Protein AF-0000000077569602 (afdb_homodimer)

InterPro domains:
  IPR000182 GNAT domain [PF13302] (7-143)
  IPR000182 GNAT domain [PS51186] (7-168)
  IPR016181 Acyl-CoA N-acyltransferase [SSF55729] (6-167)

Structure (mmCIF, N/CA/C/O backbone):
data_AF-0000000077569602-model_v1
#
loop_
_entity.id
_entity.type
_entity.pdbx_description
1 polymer 'N-acetyltransferase domain-containing protein'
#
loop_
_atom_site.group_PDB
_atom_site.id
_atom_site.type_symbol
_atom_site.label_atom_id
_atom_site.label_alt_id
_atom_site.label_comp_id
_atom_site.label_asym_id
_atom_site.label_entity_id
_atom_site.label_seq_id
_atom_site.pdbx_PDB_ins_code
_atom_site.Cartn_x
_atom_site.Cartn_y
_atom_site.Cartn_z
_atom_site.occupancy
_atom_site.B_iso_or_equiv
_atom_site.auth_seq_id
_atom_site.auth_comp_id
_atom_site.auth_asym_id
_atom_site.auth_atom_id
_atom_site.pdbx_PDB_model_num
ATOM 1 N N . MET A 1 1 ? -3.381 20.719 31.062 1 34.19 1 MET A N 1
ATOM 2 C CA . MET A 1 1 ? -2.861 20.953 29.719 1 34.19 1 MET A CA 1
ATOM 3 C C . MET A 1 1 ? -3.773 21.906 28.953 1 34.19 1 MET A C 1
ATOM 5 O O . MET A 1 1 ? -4.996 21.75 28.984 1 34.19 1 MET A O 1
ATOM 9 N N . ALA A 1 2 ? -3.41 23.062 28.766 1 42.94 2 ALA A N 1
ATOM 10 C CA . ALA A 1 2 ? -4.32 24.078 28.234 1 42.94 2 ALA A CA 1
ATOM 11 C C . ALA A 1 2 ? -5.133 23.547 27.062 1 42.94 2 ALA A C 1
ATOM 13 O O . ALA A 1 2 ? -4.641 22.719 26.281 1 42.94 2 ALA A O 1
ATOM 14 N N . ALA A 1 3 ? -6.387 23.438 27.094 1 45.72 3 ALA A N 1
ATOM 15 C CA . ALA A 1 3 ? -7.371 22.906 26.156 1 45.72 3 ALA A CA 1
ATOM 16 C C . ALA A 1 3 ? -7.078 23.375 24.734 1 45.72 3 ALA A C 1
ATOM 18 O O . ALA A 1 3 ? -6.848 24.562 24.5 1 45.72 3 ALA A O 1
ATOM 19 N N . VAL A 1 4 ? -6.191 22.672 23.906 1 52.69 4 VAL A N 1
ATOM 20 C CA . VAL A 1 4 ? -6.004 23.141 22.531 1 52.69 4 VAL A CA 1
ATOM 21 C C . VAL A 1 4 ? -7.301 23.75 22.016 1 52.69 4 VAL A C 1
ATOM 23 O O . VAL A 1 4 ? -8.391 23.297 22.359 1 52.69 4 VAL A O 1
ATOM 26 N N . GLU A 1 5 ? -7.207 25.109 21.766 1 63 5 GLU A N 1
ATOM 27 C CA . GLU A 1 5 ? -8.242 25.766 20.953 1 63 5 GLU A CA 1
ATOM 28 C C . GLU A 1 5 ? -8.852 24.781 19.953 1 63 5 GLU A C 1
ATOM 30 O O . GLU A 1 5 ? -8.227 23.781 19.594 1 63 5 GLU A O 1
ATOM 35 N N . GLU A 1 6 ? -10.109 24.875 19.625 1 88.38 6 GLU A N 1
ATOM 36 C CA . GLU A 1 6 ? -10.906 24.062 18.703 1 88.38 6 GLU A CA 1
ATOM 37 C C . GLU A 1 6 ? -10.203 23.891 17.359 1 88.38 6 GLU A C 1
ATOM 39 O O . GLU A 1 6 ? -9.805 24.875 16.75 1 88.38 6 GLU A O 1
ATOM 44 N N . VAL A 1 7 ? -9.648 22.797 17.078 1 95.88 7 VAL A N 1
ATOM 45 C CA . VAL A 1 7 ? -9.07 22.438 15.781 1 95.88 7 VAL A CA 1
ATOM 46 C C . VAL A 1 7 ? -10.172 21.953 14.844 1 95.88 7 VAL A C 1
ATOM 48 O O . VAL A 1 7 ? -10.953 21.062 15.203 1 95.88 7 VAL A O 1
ATOM 51 N N . ILE A 1 8 ? -10.312 22.578 13.68 1 97.31 8 ILE A N 1
ATOM 52 C CA . ILE A 1 8 ? -11.289 22.109 12.695 1 97.31 8 ILE A CA 1
ATOM 53 C C . ILE A 1 8 ? -10.586 21.859 11.359 1 97.31 8 ILE A C 1
ATOM 55 O O . ILE A 1 8 ? -9.445 22.281 11.164 1 97.31 8 ILE A O 1
ATOM 59 N N . LEU A 1 9 ? -11.258 21.156 10.523 1 98.31 9 LEU A N 1
ATOM 60 C CA . LEU A 1 9 ? -10.789 20.922 9.164 1 98.31 9 LEU A CA 1
ATOM 61 C C . LEU A 1 9 ? -11.703 21.578 8.141 1 98.31 9 LEU A C 1
ATOM 63 O O . LEU A 1 9 ? -12.93 21.562 8.289 1 98.31 9 LEU A O 1
ATOM 67 N N . ARG A 1 10 ? -11.133 22.109 7.141 1 98.06 10 ARG A N 1
ATOM 68 C CA . ARG A 1 10 ? -11.898 22.625 6.016 1 98.06 10 ARG A CA 1
ATOM 69 C C . ARG A 1 10 ? -11.086 22.562 4.727 1 98.06 10 ARG A C 1
ATOM 71 O O . ARG A 1 10 ? -9.883 22.312 4.758 1 98.06 10 ARG A O 1
ATOM 78 N N . ARG A 1 11 ? -11.773 22.891 3.621 1 97.88 11 ARG A N 1
ATOM 79 C CA . ARG A 1 11 ? -11.07 23.016 2.346 1 97.88 11 ARG A CA 1
ATOM 80 C C . ARG A 1 11 ? -10.172 24.234 2.322 1 97.88 11 ARG A C 1
ATOM 82 O O . ARG A 1 11 ? -10.422 25.219 3.033 1 97.88 11 ARG A O 1
ATOM 89 N N . PHE A 1 12 ? -9.133 24.172 1.492 1 98.62 12 PHE A N 1
ATOM 90 C CA . PHE A 1 12 ? -8.266 25.328 1.277 1 98.62 12 PHE A CA 1
ATOM 91 C C . PHE A 1 12 ? -8.898 26.312 0.305 1 98.62 12 PHE A C 1
ATOM 93 O O . PHE A 1 12 ? -9.703 25.922 -0.542 1 98.62 12 PHE A O 1
ATOM 100 N N . GLU A 1 13 ? -8.586 27.5 0.469 1 97.81 13 GLU A N 1
ATOM 101 C CA . GLU A 1 13 ? -8.781 28.562 -0.517 1 97.81 13 GLU A CA 1
ATOM 102 C C . GLU A 1 13 ? -7.453 29.172 -0.94 1 97.81 13 GLU A C 1
ATOM 104 O O . GLU A 1 13 ? -6.453 29.062 -0.223 1 97.81 13 GLU A O 1
ATOM 109 N N . LEU A 1 14 ? -7.516 29.75 -2.117 1 97.81 14 LEU A N 1
ATOM 110 C CA . LEU A 1 14 ? -6.27 30.328 -2.607 1 97.81 14 LEU A CA 1
ATOM 111 C C . LEU A 1 14 ? -5.746 31.391 -1.647 1 97.81 14 LEU A C 1
ATOM 113 O O . LEU A 1 14 ? -4.531 31.547 -1.5 1 97.81 14 LEU A O 1
ATOM 117 N N . SER A 1 15 ? -6.621 32.031 -0.933 1 97.88 15 SER A N 1
ATOM 118 C CA . SER A 1 15 ? -6.242 33.062 0.021 1 97.88 15 SER A CA 1
ATOM 119 C C . SER A 1 15 ? -5.457 32.5 1.191 1 97.88 15 SER A C 1
ATOM 121 O O . SER A 1 15 ? -4.855 33.219 1.973 1 97.88 15 SER A O 1
ATOM 123 N N . ASP A 1 16 ? -5.363 31.188 1.339 1 98.5 16 ASP A N 1
ATOM 124 C CA . ASP A 1 16 ? -4.617 30.516 2.404 1 98.5 16 ASP A CA 1
ATOM 125 C C . ASP A 1 16 ? -3.141 30.391 2.045 1 98.5 16 ASP A C 1
ATOM 127 O O . ASP A 1 16 ? -2.344 29.891 2.842 1 98.5 16 ASP A O 1
ATOM 131 N N . LEU A 1 17 ? -2.748 30.844 0.881 1 98.56 17 LEU A N 1
ATOM 132 C CA . LEU A 1 17 ? -1.423 30.594 0.326 1 98.56 17 LEU A CA 1
ATOM 133 C C . LEU A 1 17 ? -0.333 31.062 1.286 1 98.56 17 LEU A C 1
ATOM 135 O O . LEU A 1 17 ? 0.657 30.359 1.497 1 98.56 17 LEU A O 1
ATOM 139 N N . GLU A 1 18 ? -0.51 32.156 1.855 1 98.12 18 GLU A N 1
ATOM 140 C CA . GLU A 1 18 ? 0.525 32.719 2.734 1 98.12 18 GLU A CA 1
ATOM 141 C C . GLU A 1 18 ? 0.709 31.828 3.971 1 98.12 18 GLU A C 1
ATOM 143 O O . GL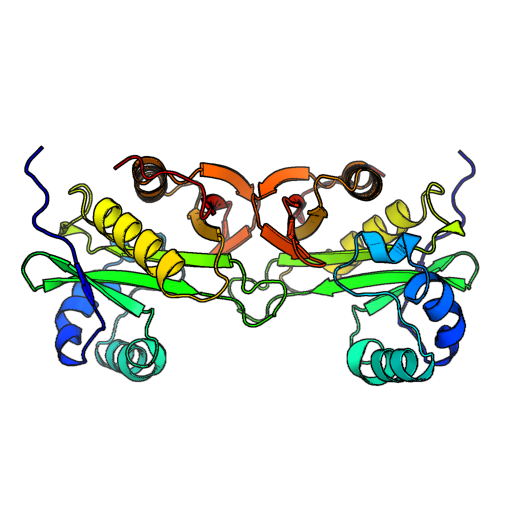U A 1 18 ? 1.823 31.703 4.48 1 98.12 18 GLU A O 1
ATOM 148 N N . TYR A 1 19 ? -0.375 31.344 4.516 1 98.25 19 TYR A N 1
ATOM 149 C CA . TYR A 1 19 ? -0.278 30.438 5.656 1 98.25 19 TYR A CA 1
ATOM 150 C C . TYR A 1 19 ? 0.336 29.109 5.246 1 98.25 19 TYR A C 1
ATOM 152 O O . TYR A 1 19 ? 1.168 28.562 5.969 1 98.25 19 TYR A O 1
ATOM 160 N N . TYR A 1 20 ? -0.065 28.594 4.027 1 98.69 20 TYR A N 1
ATOM 161 C CA . TYR A 1 20 ? 0.501 27.359 3.502 1 98.69 20 TYR A CA 1
ATOM 162 C C . TYR A 1 20 ? 2.018 27.453 3.393 1 98.69 20 TYR A C 1
ATOM 164 O O . TYR A 1 20 ? 2.732 26.516 3.725 1 98.69 20 TYR A O 1
ATOM 172 N N . TRP A 1 21 ? 2.461 28.594 3.043 1 98.56 21 TRP A N 1
ATOM 173 C CA . TRP A 1 21 ? 3.883 28.844 2.828 1 98.56 21 TRP A CA 1
ATOM 174 C C . TRP A 1 21 ? 4.676 28.594 4.105 1 98.56 21 TRP A C 1
ATOM 176 O O . TRP A 1 21 ? 5.809 28.109 4.055 1 98.56 21 TRP A O 1
ATOM 186 N N . ILE A 1 22 ? 4.086 28.891 5.227 1 98.31 22 ILE A N 1
ATOM 187 C CA . ILE A 1 22 ? 4.777 28.875 6.512 1 98.31 22 ILE A CA 1
ATOM 188 C C . ILE A 1 22 ? 5.375 27.484 6.758 1 98.31 22 ILE A C 1
ATOM 190 O O . ILE A 1 22 ? 6.555 27.359 7.082 1 98.31 22 ILE A O 1
ATOM 194 N N . TRP A 1 23 ? 4.656 26.438 6.578 1 98.19 23 TRP A N 1
ATOM 195 C CA . TRP A 1 23 ? 5.207 25.109 6.828 1 98.19 23 TRP A CA 1
ATOM 196 C C . TRP A 1 23 ? 5.762 24.5 5.543 1 98.19 23 TRP A C 1
ATOM 198 O O . TRP A 1 23 ? 6.688 23.688 5.582 1 98.19 23 TRP A O 1
ATOM 208 N N . ALA A 1 24 ? 5.266 24.875 4.355 1 98.5 24 ALA A N 1
ATOM 209 C CA . ALA A 1 24 ? 5.691 24.281 3.086 1 98.5 24 ALA A CA 1
ATOM 210 C C . ALA A 1 24 ? 7.133 24.672 2.766 1 98.5 24 ALA A C 1
ATOM 212 O O . ALA A 1 24 ? 7.832 23.938 2.057 1 98.5 24 ALA A O 1
ATOM 213 N N . SER A 1 25 ? 7.566 25.797 3.305 1 98.44 25 SER A N 1
ATOM 214 C CA . SER A 1 25 ? 8.914 26.281 3.016 1 98.44 25 SER A CA 1
ATOM 215 C C . SER A 1 25 ? 9.859 26 4.176 1 98.44 25 SER A C 1
ATOM 217 O O . SER A 1 25 ? 11.047 26.328 4.109 1 98.44 25 SER A O 1
ATOM 219 N N . ASP A 1 26 ? 9.391 25.5 5.27 1 98.5 26 ASP A N 1
ATOM 220 C CA . ASP A 1 26 ? 10.172 25.266 6.477 1 98.5 26 ASP A CA 1
ATOM 221 C C . ASP A 1 26 ? 10.867 23.906 6.426 1 98.5 26 ASP A C 1
ATOM 223 O O . ASP A 1 26 ? 10.219 22.859 6.52 1 98.5 26 ASP A O 1
ATOM 227 N N . THR A 1 27 ? 12.172 23.859 6.398 1 97.94 27 THR A N 1
ATOM 228 C CA . THR A 1 27 ? 12.953 22.625 6.234 1 97.94 27 THR A CA 1
ATOM 229 C C . THR A 1 27 ? 12.812 21.734 7.461 1 97.94 27 THR A C 1
ATOM 231 O O . THR A 1 27 ? 13.008 20.516 7.371 1 97.94 27 THR A O 1
ATOM 234 N N . ARG A 1 28 ? 12.547 22.281 8.586 1 97.25 28 ARG A N 1
ATOM 235 C CA . ARG A 1 28 ? 12.297 21.453 9.758 1 97.25 28 ARG A CA 1
ATOM 236 C C . ARG A 1 28 ? 11.062 20.578 9.555 1 97.25 28 ARG A C 1
ATOM 238 O O . ARG A 1 28 ? 11.07 19.391 9.875 1 97.25 28 ARG A O 1
ATOM 245 N N . VAL A 1 29 ? 10.008 21.203 8.992 1 97.88 29 VAL A N 1
ATOM 246 C CA . VAL A 1 29 ? 8.742 20.516 8.773 1 97.88 29 VAL A CA 1
ATOM 247 C C . VAL A 1 29 ? 8.891 19.5 7.652 1 97.88 29 VAL A C 1
ATOM 249 O O . VAL A 1 29 ? 8.453 18.344 7.789 1 97.88 29 VAL A O 1
ATOM 252 N N . THR A 1 30 ? 9.586 19.859 6.586 1 97.25 30 THR A N 1
ATOM 253 C CA . THR A 1 30 ? 9.625 19.016 5.391 1 97.25 30 THR A CA 1
ATOM 254 C C . THR A 1 30 ? 10.625 17.875 5.57 1 97.25 30 THR A C 1
ATOM 256 O O . THR A 1 30 ? 10.648 16.938 4.77 1 97.25 30 THR A O 1
ATOM 259 N N . ALA A 1 31 ? 11.422 17.859 6.625 1 94.88 31 ALA A N 1
ATOM 260 C CA . ALA A 1 31 ? 12.477 16.891 6.848 1 94.88 31 ALA A CA 1
ATOM 261 C C . ALA A 1 31 ? 11.922 15.461 6.805 1 94.88 31 ALA A C 1
ATOM 263 O O . ALA A 1 31 ? 12.586 14.547 6.312 1 94.88 31 ALA A O 1
ATOM 264 N N . THR A 1 32 ? 10.711 15.258 7.246 1 91.44 32 THR A N 1
ATOM 265 C CA . THR A 1 32 ? 10.133 13.922 7.297 1 91.44 32 THR A CA 1
ATOM 266 C C . THR A 1 32 ? 9.055 13.758 6.234 1 91.44 32 THR A C 1
ATOM 268 O O . THR A 1 32 ? 8.352 12.742 6.207 1 91.44 32 THR A O 1
ATOM 271 N N . CYS A 1 33 ? 8.859 14.766 5.457 1 95 33 CYS A N 1
ATOM 272 C CA . CYS A 1 33 ? 7.875 14.695 4.387 1 95 33 CYS A CA 1
ATOM 273 C C . CYS A 1 33 ? 8.484 14.086 3.127 1 95 33 CYS A C 1
ATOM 275 O O . CYS A 1 33 ? 9.703 13.977 3.01 1 95 33 CYS A O 1
ATOM 277 N N . SER A 1 34 ? 7.641 13.688 2.205 1 92.62 34 SER A N 1
ATOM 278 C CA . SER A 1 34 ? 8.094 13.102 0.949 1 92.62 34 SER A CA 1
ATOM 279 C C . SER A 1 34 ? 8.438 14.172 -0.073 1 92.62 34 SER A C 1
ATOM 281 O O . SER A 1 34 ? 8.914 13.867 -1.17 1 92.62 34 SER A O 1
ATOM 283 N N . TRP A 1 35 ? 8.188 15.422 0.245 1 94.44 35 TRP A N 1
ATOM 284 C CA . TRP A 1 35 ? 8.453 16.547 -0.639 1 94.44 35 TRP A CA 1
ATOM 285 C C . TRP A 1 35 ? 9.508 17.469 -0.041 1 94.44 35 TRP A C 1
ATOM 287 O O . TRP A 1 35 ? 9.75 17.453 1.168 1 94.44 35 TRP A O 1
ATOM 297 N N . GLU A 1 36 ? 10.102 18.25 -0.871 1 96.12 36 GLU A N 1
ATOM 298 C CA . GLU A 1 36 ? 11.102 19.203 -0.434 1 96.12 36 GLU A CA 1
ATOM 299 C C . GLU A 1 36 ? 10.469 20.562 -0.123 1 96.12 36 GLU A C 1
ATOM 301 O O . GLU A 1 36 ? 9.383 20.875 -0.612 1 96.12 36 GLU A O 1
ATOM 306 N N . ALA A 1 37 ? 11.227 21.266 0.667 1 98.31 37 ALA A N 1
ATOM 307 C CA . ALA A 1 37 ? 10.766 22.609 0.984 1 98.31 37 ALA A CA 1
ATOM 308 C C . ALA A 1 37 ? 10.641 23.469 -0.278 1 98.31 37 ALA A C 1
ATOM 310 O O . ALA A 1 37 ? 11.523 23.438 -1.138 1 98.31 37 ALA A O 1
ATOM 311 N N . TYR A 1 38 ? 9.562 24.125 -0.341 1 98.25 38 TYR A N 1
ATOM 312 C CA . TYR A 1 38 ? 9.367 25.031 -1.469 1 98.25 38 TYR A CA 1
ATOM 313 C C . TYR A 1 38 ? 10.281 26.25 -1.355 1 98.25 38 TYR A C 1
ATOM 315 O O . TYR A 1 38 ? 10.523 26.75 -0.256 1 98.25 38 TYR A O 1
ATOM 323 N N . THR A 1 39 ? 10.719 26.75 -2.512 1 98.06 39 THR A N 1
ATOM 324 C CA . THR A 1 39 ? 11.578 27.922 -2.527 1 98.06 39 THR A CA 1
ATOM 325 C C . THR A 1 39 ? 10.945 29.047 -3.346 1 98.06 39 THR A C 1
ATOM 327 O O . THR A 1 39 ? 11.523 30.125 -3.48 1 98.06 39 THR A O 1
ATOM 330 N N . SER A 1 40 ? 9.773 28.781 -3.883 1 98.25 40 SER A N 1
ATOM 331 C CA . SER A 1 40 ? 9.062 29.75 -4.711 1 98.25 40 SER A CA 1
ATOM 332 C C . SER A 1 40 ? 7.57 29.75 -4.395 1 98.25 40 SER A C 1
ATOM 334 O O . SER A 1 40 ? 6.898 28.734 -4.512 1 98.25 40 SER A O 1
ATOM 336 N N . MET A 1 41 ? 7.102 30.938 -4.125 1 97.5 41 MET A N 1
ATOM 337 C CA . MET A 1 41 ? 5.676 31.094 -3.852 1 97.5 41 MET A CA 1
ATOM 338 C C . MET A 1 41 ? 4.844 30.781 -5.094 1 97.5 41 MET A C 1
ATOM 340 O O . MET A 1 41 ? 3.746 30.234 -4.988 1 97.5 41 MET A O 1
ATOM 344 N N . ASP A 1 42 ? 5.422 31.078 -6.199 1 98.19 42 ASP A N 1
ATOM 345 C CA . ASP A 1 42 ? 4.742 30.812 -7.457 1 98.19 42 ASP A CA 1
ATOM 346 C C . ASP A 1 42 ? 4.555 29.312 -7.664 1 98.19 42 ASP A C 1
ATOM 348 O O . ASP A 1 42 ? 3.498 28.859 -8.117 1 98.19 42 ASP A O 1
ATOM 352 N N . GLU A 1 43 ? 5.586 28.594 -7.34 1 98.19 43 GLU A N 1
ATOM 353 C CA . GLU A 1 43 ? 5.5 27.141 -7.449 1 98.19 43 GLU A CA 1
ATOM 354 C C . GLU A 1 43 ? 4.465 26.578 -6.48 1 98.19 43 GLU A C 1
ATOM 356 O O . GLU A 1 43 ? 3.699 25.688 -6.84 1 98.19 43 GLU A O 1
ATOM 361 N N . LEU A 1 44 ? 4.457 27.125 -5.332 1 98.5 44 LEU A N 1
ATOM 362 C CA . LEU A 1 44 ? 3.488 26.672 -4.344 1 98.5 44 LEU A CA 1
ATOM 363 C C . LEU A 1 44 ? 2.066 27.016 -4.777 1 98.5 44 LEU A C 1
ATOM 365 O O . LEU A 1 44 ? 1.153 26.203 -4.605 1 98.5 44 LEU A O 1
ATOM 369 N N . GLN A 1 45 ? 1.913 28.188 -5.32 1 98.62 45 GLN A N 1
ATOM 370 C CA . GLN A 1 45 ? 0.591 28.578 -5.801 1 98.62 45 GLN A CA 1
ATOM 371 C C . GLN A 1 45 ? 0.096 27.625 -6.883 1 98.62 45 GLN A C 1
ATOM 373 O O . GLN A 1 45 ? -1.07 27.219 -6.879 1 98.62 45 GLN A O 1
ATOM 378 N N . ARG A 1 46 ? 0.932 27.297 -7.785 1 98.56 46 ARG A N 1
ATOM 379 C CA . ARG A 1 46 ? 0.571 26.359 -8.836 1 98.56 46 ARG A CA 1
ATOM 380 C C . ARG A 1 46 ? 0.177 25 -8.25 1 98.56 46 ARG A C 1
ATOM 382 O O . ARG A 1 46 ? -0.826 24.406 -8.656 1 98.56 46 ARG A O 1
ATOM 389 N N . PHE A 1 47 ? 0.964 24.594 -7.352 1 98.31 47 PHE A N 1
ATOM 390 C CA . PHE A 1 47 ? 0.665 23.328 -6.672 1 98.31 47 PHE A CA 1
ATOM 391 C C . PHE A 1 47 ? -0.714 23.375 -6.027 1 98.31 47 PHE A C 1
ATOM 393 O O . PHE A 1 47 ? -1.513 22.453 -6.184 1 98.31 47 PHE A O 1
ATOM 400 N N . MET A 1 48 ? -1.009 24.422 -5.293 1 98.56 48 MET A N 1
ATOM 401 C CA . MET A 1 48 ? -2.297 24.562 -4.621 1 98.56 48 MET A CA 1
ATOM 402 C C . MET A 1 48 ? -3.441 24.547 -5.629 1 98.56 48 MET A C 1
ATOM 404 O O . MET A 1 48 ? -4.426 23.828 -5.438 1 98.56 48 MET A O 1
ATOM 408 N N . GLU A 1 49 ? -3.26 25.266 -6.703 1 98.5 49 GLU A N 1
ATOM 409 C CA . GLU A 1 49 ? -4.312 25.391 -7.707 1 98.5 49 GLU A CA 1
ATOM 410 C C . GLU A 1 49 ? -4.551 24.062 -8.422 1 98.5 49 GLU A C 1
ATOM 412 O O . GLU A 1 49 ? -5.695 23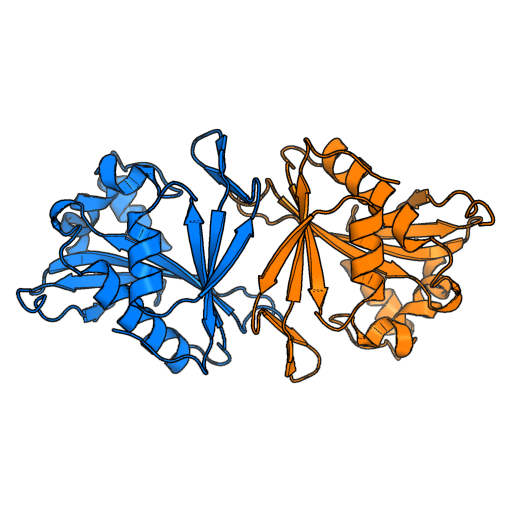.719 -8.727 1 98.5 49 GLU A O 1
ATOM 417 N N . GLU A 1 50 ? -3.531 23.359 -8.641 1 98.31 50 GLU A N 1
ATOM 418 C CA . GLU A 1 50 ? -3.625 22.172 -9.477 1 98.31 50 GLU A CA 1
ATOM 419 C C . GLU A 1 50 ? -3.895 20.922 -8.641 1 98.31 50 GLU A C 1
ATOM 421 O O . GLU A 1 50 ? -4.547 19.984 -9.109 1 98.31 50 GLU A O 1
ATOM 426 N N . MET A 1 51 ? -3.389 20.938 -7.406 1 97.75 51 MET A N 1
ATOM 427 C CA . MET A 1 51 ? -3.416 19.688 -6.652 1 97.75 51 MET A CA 1
ATOM 428 C C . MET A 1 51 ? -4.23 19.844 -5.375 1 97.75 51 MET A C 1
ATOM 430 O O . MET A 1 51 ? -4.977 18.938 -4.996 1 97.75 51 MET A O 1
ATOM 434 N N . VAL A 1 52 ? -4.16 20.906 -4.742 1 98.56 52 VAL A N 1
ATOM 435 C CA . VAL A 1 52 ? -4.746 21.078 -3.42 1 98.56 52 VAL A CA 1
ATOM 436 C C . VAL A 1 52 ? -6.227 21.438 -3.553 1 98.56 52 VAL A C 1
ATOM 438 O O . VAL A 1 52 ? -7.094 20.719 -3.055 1 98.56 52 VAL A O 1
ATOM 441 N N . LEU A 1 53 ? -6.539 22.453 -4.27 1 98.44 53 LEU A N 1
ATOM 442 C CA . LEU A 1 53 ? -7.883 23 -4.324 1 98.44 53 LEU A CA 1
ATOM 443 C C . LEU A 1 53 ? -8.859 22.016 -4.953 1 98.44 53 LEU A C 1
ATOM 445 O O . LEU A 1 53 ? -10 21.891 -4.508 1 98.44 53 LEU A O 1
ATOM 449 N N . PRO A 1 54 ? -8.469 21.234 -5.953 1 97.94 54 PRO A N 1
ATOM 450 C CA . PRO A 1 54 ? -9.422 20.297 -6.555 1 97.94 54 PRO A CA 1
ATOM 451 C C . PRO A 1 54 ? -9.648 19.062 -5.703 1 97.94 54 PRO A C 1
ATOM 453 O O . PRO A 1 54 ? -10.57 18.281 -5.961 1 97.94 54 PRO A O 1
ATOM 456 N N . ASN A 1 55 ? -8.867 18.812 -4.738 1 97.19 55 ASN A N 1
ATOM 457 C CA . ASN A 1 55 ? -8.914 17.594 -3.93 1 97.19 55 ASN A CA 1
ATOM 458 C C . ASN A 1 55 ? -9.656 17.828 -2.617 1 97.19 55 ASN A C 1
ATOM 460 O O . ASN A 1 55 ? -9.141 18.5 -1.716 1 97.19 55 ASN A O 1
ATOM 464 N N . PRO A 1 56 ? -10.773 17.25 -2.465 1 95.81 56 PRO A N 1
ATOM 465 C CA . PRO A 1 56 ? -11.586 17.516 -1.28 1 95.81 56 PRO A CA 1
ATOM 466 C C . PRO A 1 56 ? -10.953 17 0.007 1 95.81 56 PRO A C 1
ATOM 468 O O . PRO A 1 56 ? -11.352 17.406 1.104 1 95.81 56 PRO A O 1
ATOM 471 N N . TRP A 1 57 ? -9.977 16.125 -0.124 1 97.25 57 TRP A N 1
ATOM 472 C CA . TRP A 1 57 ? -9.367 15.57 1.079 1 97.25 57 TRP A CA 1
ATOM 473 C C . TRP A 1 57 ? -7.988 16.172 1.316 1 97.25 57 TRP A C 1
ATOM 475 O O . TRP A 1 57 ? -7.219 15.68 2.139 1 97.25 57 TRP A O 1
ATOM 485 N N . PHE A 1 58 ? -7.691 17.125 0.549 1 98.38 58 PHE A N 1
ATOM 486 C CA . PHE A 1 58 ? -6.609 18.031 0.937 1 98.38 58 PHE A CA 1
ATOM 487 C C . PHE A 1 58 ? -7.141 19.172 1.79 1 98.38 58 PHE A C 1
ATOM 489 O O . PHE A 1 58 ? -7.496 20.234 1.266 1 98.38 58 PHE A O 1
ATOM 496 N N . ARG A 1 59 ? -7.098 19 3.092 1 98.75 59 ARG A N 1
ATOM 497 C CA . ARG A 1 59 ? -7.836 19.906 3.971 1 98.75 59 ARG A CA 1
ATOM 498 C C . ARG A 1 59 ? -6.887 20.672 4.887 1 98.75 59 ARG A C 1
ATOM 500 O O . ARG A 1 59 ? -5.883 20.125 5.348 1 98.75 59 ARG A O 1
ATOM 507 N N . ALA A 1 60 ? -7.266 21.828 5.215 1 98.81 60 ALA A N 1
ATOM 508 C CA . ALA A 1 60 ? -6.52 22.688 6.137 1 98.81 60 ALA A CA 1
ATOM 509 C C . ALA A 1 60 ? -6.84 22.344 7.59 1 98.81 60 ALA A C 1
ATOM 511 O O . ALA A 1 60 ? -8 22.109 7.938 1 98.81 60 ALA A O 1
ATOM 512 N N . ILE A 1 61 ? -5.812 22.219 8.336 1 98.75 61 ILE A N 1
ATOM 513 C CA . ILE A 1 61 ? -5.941 22.234 9.789 1 98.75 61 ILE A CA 1
ATOM 514 C C . ILE A 1 61 ? -6.008 23.672 10.281 1 98.75 61 ILE A C 1
ATOM 516 O O . ILE A 1 61 ? -5.062 24.453 10.102 1 98.75 61 ILE A O 1
ATOM 520 N N . VAL A 1 62 ? -7.141 23.984 10.977 1 98.31 62 VAL A N 1
ATOM 521 C CA . VAL A 1 62 ? -7.359 25.391 11.328 1 98.31 62 VAL A CA 1
ATOM 522 C C . VAL A 1 62 ? -7.441 25.531 12.844 1 98.31 62 VAL A C 1
ATOM 524 O O . VAL A 1 62 ? -8.172 24.797 13.508 1 98.31 62 VAL A O 1
ATOM 527 N N . VAL A 1 63 ? -6.648 26.422 13.344 1 97.19 63 VAL A N 1
ATOM 528 C CA . VAL A 1 63 ? -6.684 26.828 14.742 1 97.19 63 VAL A CA 1
ATOM 529 C C . VAL A 1 63 ? -6.949 28.328 14.828 1 97.19 63 VAL A C 1
ATOM 531 O O . VAL A 1 63 ? -6.199 29.141 14.273 1 97.19 63 VAL A O 1
ATOM 534 N N . GLY A 1 64 ? -7.957 28.75 15.516 1 93 64 GLY A N 1
ATOM 535 C CA . GLY A 1 64 ? -8.273 30.156 15.641 1 93 64 GLY A CA 1
ATOM 536 C C . GLY A 1 64 ? -8.461 30.859 14.305 1 93 64 GLY A C 1
ATOM 537 O O . GLY A 1 64 ? -7.953 31.953 14.102 1 93 64 GLY A O 1
ATOM 538 N N . GLY A 1 65 ? -8.969 30.141 13.328 1 93 65 GLY A N 1
ATOM 539 C CA . GLY A 1 65 ? -9.266 30.703 12.016 1 93 65 GLY A CA 1
ATOM 540 C C . GLY A 1 65 ? -8.086 30.672 11.07 1 93 65 GLY A C 1
ATOM 541 O O . GLY A 1 65 ? -8.211 31.016 9.898 1 93 65 GLY A O 1
ATOM 542 N N . ARG A 1 66 ? -6.98 30.219 11.547 1 95.62 66 ARG A N 1
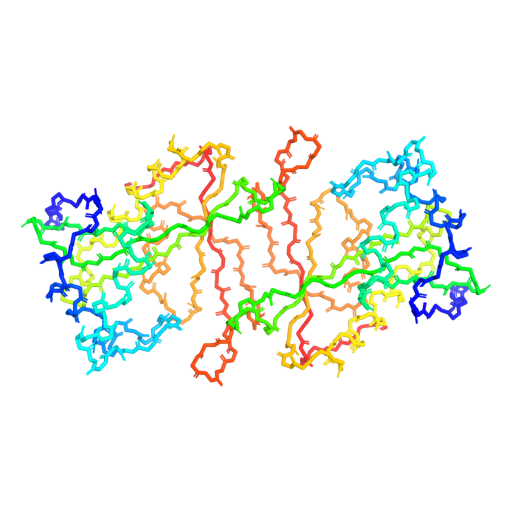ATOM 543 C CA . ARG A 1 66 ? -5.758 30.219 10.758 1 95.62 66 ARG A CA 1
ATOM 544 C C . ARG A 1 66 ? -5.367 28.797 10.344 1 95.62 66 ARG A C 1
ATOM 546 O O . ARG A 1 66 ? -5.301 27.906 11.188 1 95.62 66 ARG A O 1
ATOM 553 N N . PRO A 1 67 ? -5.133 28.656 9.023 1 98.56 67 PRO A N 1
ATOM 554 C CA . PRO A 1 67 ? -4.527 27.391 8.641 1 98.56 67 PRO A CA 1
ATOM 555 C C . PRO A 1 67 ? -3.127 27.203 9.219 1 98.56 67 PRO A C 1
ATOM 557 O O . PRO A 1 67 ? -2.281 28.094 9.102 1 98.56 67 PRO A O 1
ATOM 560 N N . VAL A 1 68 ? -2.906 26.094 9.867 1 98.44 68 VAL A N 1
ATOM 561 C CA . VAL A 1 68 ? -1.611 25.859 10.5 1 98.44 68 VAL A CA 1
ATOM 562 C C . VAL A 1 68 ? -1.045 24.516 10.039 1 98.44 68 VAL A C 1
ATOM 564 O O . VAL A 1 68 ? -0.047 24.047 10.586 1 98.44 68 VAL A O 1
ATOM 567 N N . GLY A 1 69 ? -1.687 23.828 9.094 1 98.69 69 GLY A N 1
ATOM 568 C CA . GLY A 1 69 ? -1.273 22.547 8.562 1 98.69 69 GLY A CA 1
ATOM 569 C C . GLY A 1 69 ? -2.248 21.984 7.543 1 98.69 69 GLY A C 1
ATOM 570 O O . GLY A 1 69 ? -3.135 22.688 7.066 1 98.69 69 GLY A O 1
ATOM 571 N N . ALA A 1 70 ? -2.045 20.734 7.195 1 98.88 70 ALA A N 1
ATOM 572 C CA . ALA A 1 70 ? -2.9 20.078 6.211 1 98.88 70 ALA A CA 1
ATOM 573 C C . ALA A 1 70 ? -3.043 18.594 6.516 1 98.88 70 ALA A C 1
ATOM 575 O O . ALA A 1 70 ? -2.158 17.984 7.125 1 98.88 70 ALA A O 1
ATOM 576 N N . VAL A 1 71 ? -4.137 18.047 6.164 1 98.69 71 VAL A N 1
ATOM 577 C CA . VAL A 1 71 ? -4.367 16.609 6.152 1 98.69 71 VAL A CA 1
ATOM 578 C C . VAL A 1 71 ? -4.738 16.156 4.742 1 98.69 71 VAL A C 1
ATOM 580 O O . VAL A 1 71 ? -5.391 16.891 4 1 98.69 71 VAL A O 1
ATOM 583 N N . THR A 1 72 ? -4.266 15.039 4.383 1 98.56 72 THR A N 1
ATOM 584 C CA . THR A 1 72 ? -4.625 14.43 3.109 1 98.56 72 THR A CA 1
ATOM 585 C C . THR A 1 72 ? -5.102 12.992 3.314 1 98.56 72 THR A C 1
ATOM 587 O O . THR A 1 72 ? -4.816 12.383 4.344 1 98.56 72 THR A O 1
ATOM 590 N N . LEU A 1 73 ? -5.914 12.492 2.443 1 98.44 73 LEU A N 1
ATOM 591 C CA . LEU A 1 73 ? -6.359 11.102 2.381 1 98.44 73 LEU A CA 1
ATOM 592 C C . LEU A 1 73 ? -6.254 10.562 0.958 1 98.44 73 LEU A C 1
ATOM 594 O O . LEU A 1 73 ? -6.844 11.133 0.032 1 98.44 73 LEU A O 1
ATOM 598 N N . LYS A 1 74 ? -5.484 9.586 0.809 1 96.44 74 LYS A N 1
ATOM 599 C CA . LYS A 1 74 ? -5.363 8.906 -0.48 1 96.44 74 LYS A CA 1
ATOM 600 C C . LYS A 1 74 ? -6.109 7.574 -0.473 1 96.44 74 LYS A C 1
ATOM 602 O O . LYS A 1 74 ? -5.781 6.684 0.312 1 96.44 74 LYS A O 1
ATOM 607 N N . VAL A 1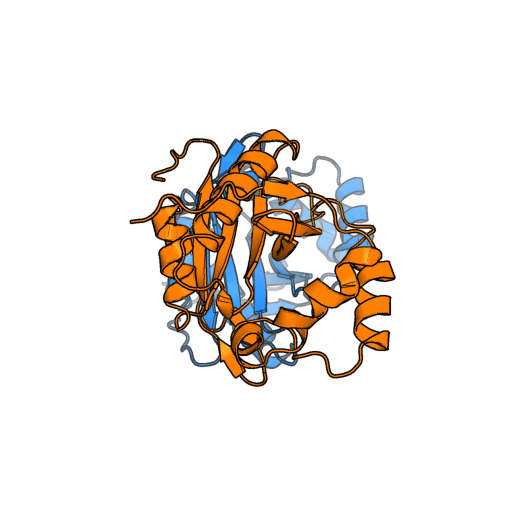 75 ? -7.062 7.465 -1.331 1 95.81 75 VAL A N 1
ATOM 608 C CA . VAL A 1 75 ? -7.816 6.23 -1.496 1 95.81 75 VAL A CA 1
ATOM 609 C C . VAL A 1 75 ? -7.527 5.625 -2.867 1 95.81 75 VAL A C 1
ATOM 611 O O . VAL A 1 75 ? -7.703 6.285 -3.895 1 95.81 75 VAL A O 1
ATOM 614 N N . PRO A 1 76 ? -7.023 4.43 -2.816 1 91.56 76 PRO A N 1
ATOM 615 C CA . PRO A 1 76 ? -6.719 3.793 -4.102 1 91.56 76 PRO A CA 1
ATOM 616 C C . PRO A 1 76 ? -7.945 3.688 -5.008 1 91.56 76 PRO A C 1
ATOM 618 O O . PRO A 1 76 ? -9.078 3.621 -4.52 1 91.56 76 PRO A O 1
ATOM 621 N N . GLU A 1 77 ? -7.672 3.627 -6.312 1 85.56 77 GLU A N 1
ATOM 622 C CA . GLU A 1 77 ? -8.75 3.553 -7.293 1 85.56 77 GLU A CA 1
ATOM 623 C C . GLU A 1 77 ? -9.227 2.115 -7.48 1 85.56 77 GLU A C 1
ATOM 625 O O . GLU A 1 77 ? -10.383 1.883 -7.855 1 85.56 77 GLU A O 1
ATOM 630 N N . ASP A 1 78 ? -8.312 1.219 -7.262 1 83 78 ASP A N 1
ATOM 631 C CA . ASP A 1 78 ? -8.672 -0.186 -7.422 1 83 78 ASP A CA 1
ATOM 632 C C . ASP A 1 78 ? -9.797 -0.577 -6.469 1 83 78 ASP A C 1
ATOM 634 O O . ASP A 1 78 ? -9.727 -0.302 -5.27 1 83 78 ASP A O 1
ATOM 638 N N . ALA A 1 79 ? -10.773 -1.27 -6.961 1 79.12 79 ALA A N 1
ATOM 639 C CA . ALA A 1 79 ? -11.969 -1.615 -6.203 1 79.12 79 ALA A CA 1
ATOM 640 C C . ALA A 1 79 ? -11.617 -2.439 -4.965 1 79.12 79 ALA A C 1
ATOM 642 O O . ALA A 1 79 ? -12.219 -2.268 -3.906 1 79.12 79 ALA A O 1
ATOM 643 N N . SER A 1 80 ? -10.688 -3.316 -5.086 1 80.56 80 SER A N 1
ATOM 644 C CA . SER A 1 80 ? -10.336 -4.203 -3.982 1 80.56 80 SER A CA 1
ATOM 645 C C . SER A 1 80 ? -9.555 -3.455 -2.906 1 80.56 80 SER A C 1
ATOM 647 O O . SER A 1 80 ? -9.375 -3.961 -1.797 1 80.56 80 SER A O 1
ATOM 649 N N . GLU A 1 81 ? -9.156 -2.25 -3.191 1 89.31 81 GLU A N 1
ATOM 650 C CA . GLU A 1 81 ? -8.297 -1.518 -2.26 1 89.31 81 GLU A CA 1
ATOM 651 C C . GLU A 1 81 ? -8.977 -0.239 -1.777 1 89.31 81 GLU A C 1
ATOM 653 O O . GLU A 1 81 ? -8.422 0.495 -0.958 1 89.31 81 GLU A O 1
ATOM 658 N N . ARG A 1 82 ? -10.195 -0.01 -2.236 1 94.12 82 ARG A N 1
ATOM 659 C CA . ARG A 1 82 ? -10.891 1.229 -1.913 1 94.12 82 ARG A CA 1
ATOM 660 C C . ARG A 1 82 ? -11.398 1.216 -0.472 1 94.12 82 ARG A C 1
ATOM 662 O O . ARG A 1 82 ? -11.82 2.248 0.053 1 94.12 82 ARG A O 1
ATOM 669 N N . CYS A 1 83 ? -11.359 0.055 0.154 1 96.81 83 CYS A N 1
ATOM 670 C CA . CYS A 1 83 ? -11.812 -0.08 1.535 1 96.81 83 CYS A CA 1
ATOM 671 C C . CYS A 1 83 ? -10.82 0.566 2.496 1 96.81 83 CYS A C 1
ATOM 673 O O . CYS A 1 83 ? -11.062 0.624 3.701 1 96.81 83 CYS A O 1
ATOM 675 N N . ARG A 1 84 ? -9.695 1.022 2.004 1 97.94 84 ARG A N 1
ATOM 676 C CA . ARG A 1 84 ? -8.695 1.629 2.885 1 97.94 84 ARG A CA 1
ATOM 677 C C . ARG A 1 84 ? -8.211 2.961 2.324 1 97.94 84 ARG A C 1
ATOM 679 O O . ARG A 1 84 ? -8.258 3.186 1.113 1 97.94 84 ARG A O 1
ATOM 686 N N . GLY A 1 85 ? -7.777 3.85 3.17 1 98.19 85 GLY A N 1
ATOM 687 C CA . GLY A 1 85 ? -7.199 5.137 2.82 1 98.19 85 GLY A CA 1
ATOM 688 C C . GLY A 1 85 ? -5.961 5.477 3.633 1 98.19 85 GLY A C 1
ATOM 689 O O . GLY A 1 85 ? -5.887 5.16 4.82 1 98.19 85 GLY A O 1
ATOM 690 N N . GLU A 1 86 ? -5.02 6.02 3.008 1 98.44 86 GLU A N 1
ATOM 691 C CA . GLU A 1 86 ? -3.803 6.457 3.682 1 98.44 86 GLU A CA 1
ATOM 692 C C . GLU A 1 86 ? -3.896 7.922 4.098 1 98.44 86 GLU A C 1
ATOM 694 O O . GLU A 1 86 ? -4.062 8.805 3.248 1 98.44 86 GLU A O 1
ATOM 699 N N . LEU A 1 87 ? -3.801 8.172 5.359 1 98.81 87 LEU A N 1
ATOM 700 C CA . LEU A 1 87 ? -3.883 9.516 5.922 1 98.81 87 LEU A CA 1
ATOM 701 C C . LEU A 1 87 ? -2.494 10.133 6.062 1 98.81 87 LEU A C 1
ATOM 703 O O . LEU A 1 87 ? -1.562 9.477 6.531 1 98.81 87 LEU A O 1
ATOM 707 N N . GLY A 1 88 ? -2.316 11.297 5.617 1 98.5 88 GLY A N 1
ATOM 708 C CA . GLY A 1 88 ? -1.146 12.125 5.844 1 98.5 88 GLY A CA 1
ATOM 709 C C . GLY A 1 88 ? -1.47 13.438 6.539 1 98.5 88 GLY A C 1
ATOM 710 O O . GLY A 1 88 ? -2.598 13.93 6.457 1 98.5 88 GLY A O 1
ATOM 711 N N . TYR A 1 89 ? -0.486 13.977 7.16 1 98.69 89 TYR A N 1
ATOM 712 C CA . TYR A 1 89 ? -0.693 15.25 7.84 1 98.69 89 TYR A CA 1
ATOM 713 C C . TYR A 1 89 ? 0.629 15.977 8.055 1 98.69 89 TYR A C 1
ATOM 715 O O . TYR A 1 89 ? 1.682 15.344 8.164 1 98.69 89 TYR A O 1
ATOM 723 N N . VAL A 1 90 ? 0.528 17.25 8.094 1 98.62 90 VAL A N 1
ATOM 724 C CA . VAL A 1 90 ? 1.659 18.141 8.344 1 98.62 90 VAL A CA 1
ATOM 725 C C . VAL A 1 90 ? 1.191 19.359 9.125 1 98.62 90 VAL A C 1
ATOM 727 O O . VAL A 1 90 ? 0.092 19.875 8.898 1 98.62 90 VAL A O 1
ATOM 730 N N . VAL A 1 91 ? 1.938 19.75 10.086 1 98.44 91 VAL A N 1
ATOM 731 C CA . VAL A 1 91 ? 1.631 20.906 10.93 1 98.44 91 VAL A CA 1
ATOM 732 C C . VAL A 1 91 ? 2.834 21.844 10.977 1 98.44 91 VAL A C 1
ATOM 734 O O . VAL A 1 91 ? 3.979 21.391 11.062 1 98.44 91 VAL A O 1
ATOM 737 N N . ALA A 1 92 ? 2.555 23.125 10.977 1 98.5 92 ALA A N 1
ATOM 738 C CA . ALA A 1 92 ? 3.609 24.125 11.102 1 98.5 92 ALA A CA 1
ATOM 739 C C . ALA A 1 92 ? 4.387 23.953 12.406 1 98.5 92 ALA A C 1
ATOM 741 O O . ALA A 1 92 ? 3.801 23.641 13.445 1 98.5 92 ALA A O 1
ATOM 742 N N . TYR A 1 93 ? 5.637 24.219 12.328 1 98.12 93 TYR A N 1
ATOM 743 C CA . TYR A 1 93 ? 6.566 23.969 13.414 1 98.12 93 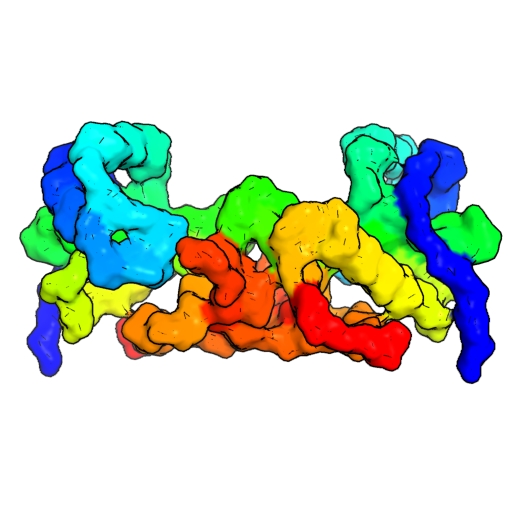TYR A CA 1
ATOM 744 C C . TYR A 1 93 ? 6.109 24.641 14.695 1 98.12 93 TYR A C 1
ATOM 746 O O . TYR A 1 93 ? 6.184 24.062 15.781 1 98.12 93 TYR A O 1
ATOM 754 N N . GLU A 1 94 ? 5.602 25.812 14.633 1 96.5 94 GLU A N 1
ATOM 755 C CA . GLU A 1 94 ? 5.234 26.609 15.797 1 96.5 94 GLU A CA 1
ATOM 756 C C . GLU A 1 94 ? 4.098 25.938 16.578 1 96.5 94 GLU A C 1
ATOM 758 O O . GLU A 1 94 ? 3.846 26.297 17.734 1 96.5 94 GLU A O 1
ATOM 763 N N . TRP A 1 95 ? 3.471 25 15.977 1 96.38 95 TRP A N 1
ATOM 764 C CA . TRP A 1 95 ? 2.312 24.375 16.609 1 96.38 95 TRP A CA 1
ATOM 765 C C . TRP A 1 95 ? 2.643 22.969 17.078 1 96.38 95 TRP A C 1
ATOM 767 O O . TRP A 1 95 ? 1.782 22.266 17.609 1 96.38 95 TRP A O 1
ATOM 777 N N . TRP A 1 96 ? 3.873 22.5 16.891 1 96.5 96 TRP A N 1
ATOM 778 C CA . TRP A 1 96 ? 4.285 21.188 17.344 1 96.5 96 TRP A CA 1
ATOM 779 C C . TRP A 1 96 ? 4.203 21.094 18.875 1 96.5 96 TRP A C 1
ATOM 781 O O . TRP A 1 96 ? 4.523 22.047 19.578 1 96.5 96 TRP A O 1
ATOM 791 N N . GLY A 1 97 ? 3.77 19.922 19.297 1 94.69 97 GLY A N 1
ATOM 792 C CA . GLY A 1 97 ? 3.76 19.672 20.719 1 94.69 97 GLY A CA 1
ATOM 793 C C . GLY A 1 97 ? 2.578 20.297 21.438 1 94.69 97 GLY A C 1
ATOM 794 O O . GLY A 1 97 ? 2.541 20.344 22.672 1 94.69 97 GLY A O 1
ATOM 795 N N . LYS A 1 98 ? 1.623 20.797 20.688 1 94.81 98 LYS A N 1
ATOM 796 C CA . LYS A 1 98 ? 0.501 21.5 21.297 1 94.81 98 LYS A CA 1
ATOM 797 C C . LYS A 1 98 ? -0.798 20.719 21.141 1 94.81 98 LYS A C 1
ATOM 799 O O . LYS A 1 98 ? -1.883 21.25 21.391 1 94.81 98 LYS A O 1
ATOM 804 N N . GLY A 1 99 ? -0.699 19.547 20.609 1 96 99 GLY A N 1
ATOM 805 C CA . GLY A 1 99 ? -1.874 18.703 20.469 1 96 99 GLY A CA 1
ATOM 806 C C . GLY A 1 99 ? -2.658 18.953 19.203 1 96 99 GLY A C 1
ATOM 807 O O . GLY A 1 99 ? -3.705 18.344 18.969 1 96 99 GLY A O 1
ATOM 808 N N . VAL A 1 100 ? -2.158 19.797 18.344 1 97.44 100 VAL A N 1
ATOM 809 C CA . VAL A 1 100 ? -2.869 20.219 17.141 1 97.44 100 VAL A CA 1
ATOM 810 C C . VAL A 1 100 ? -2.957 19.047 16.156 1 97.44 100 VAL A C 1
ATOM 812 O O . VAL A 1 100 ? -4.035 18.75 15.641 1 97.44 100 VAL A O 1
ATOM 815 N N . ALA A 1 101 ? -1.892 18.375 15.953 1 97.88 101 ALA A N 1
ATOM 816 C CA . ALA A 1 101 ? -1.885 17.234 15.039 1 97.88 101 ALA A CA 1
ATOM 817 C C . ALA A 1 101 ? -2.809 16.125 15.539 1 97.88 101 ALA A C 1
ATOM 819 O O . ALA A 1 101 ? -3.557 15.531 14.758 1 97.88 101 ALA A O 1
ATOM 820 N N . THR A 1 102 ? -2.738 15.852 16.828 1 98.06 102 THR A N 1
ATOM 821 C CA . THR A 1 102 ? -3.58 14.812 17.406 1 98.06 102 THR A CA 1
ATOM 822 C C . THR A 1 102 ? -5.055 15.109 17.172 1 98.06 102 THR A C 1
ATOM 824 O O . THR A 1 102 ? -5.805 14.25 16.703 1 98.06 102 THR A O 1
ATOM 827 N N . ALA A 1 103 ? -5.426 16.328 17.438 1 97.81 103 ALA A N 1
ATOM 828 C CA . ALA A 1 103 ? -6.812 16.75 17.219 1 97.81 103 ALA A CA 1
ATOM 829 C C . ALA A 1 103 ? -7.195 16.641 15.75 1 97.81 103 ALA A C 1
ATOM 831 O O . ALA A 1 103 ? -8.281 16.172 15.414 1 97.81 103 ALA A O 1
ATOM 832 N N . ALA A 1 104 ? -6.344 17.062 14.883 1 98.31 104 ALA A N 1
ATOM 833 C CA . ALA A 1 104 ? -6.602 17.062 13.445 1 98.31 104 ALA A CA 1
ATOM 834 C C . ALA A 1 104 ? -6.742 15.633 12.914 1 98.31 104 ALA A C 1
ATOM 836 O O . ALA A 1 104 ? -7.664 15.336 12.148 1 98.31 104 ALA A O 1
ATOM 837 N N . VAL A 1 105 ? -5.844 14.758 13.336 1 98.5 105 VAL A N 1
ATOM 838 C CA . VAL A 1 105 ? -5.852 13.375 12.875 1 98.5 105 VAL A CA 1
ATOM 839 C C . VAL A 1 105 ? -7.121 12.672 13.359 1 98.5 105 VAL A C 1
ATOM 841 O O . VAL A 1 105 ? -7.75 11.93 12.609 1 98.5 105 VAL A O 1
ATOM 844 N N . ARG A 1 106 ? -7.473 12.914 14.57 1 98.38 106 ARG A N 1
ATOM 845 C CA . ARG A 1 106 ? -8.719 12.352 15.07 1 98.38 106 ARG A CA 1
ATOM 846 C C . ARG A 1 106 ? -9.906 12.789 14.219 1 98.38 106 ARG A C 1
ATOM 848 O O . ARG A 1 106 ? -10.695 11.961 13.766 1 98.38 106 ARG A O 1
ATOM 855 N N . THR A 1 107 ? -10 14.07 14.031 1 97.88 107 THR A N 1
ATOM 856 C CA . THR A 1 107 ? -11.102 14.641 13.258 1 97.88 107 THR A CA 1
ATOM 857 C C . THR A 1 107 ? -11.094 14.102 11.828 1 97.88 107 THR A C 1
ATOM 859 O O . THR A 1 107 ? -12.141 13.742 11.289 1 97.88 107 THR A O 1
ATOM 862 N N . ALA A 1 108 ? -9.945 14.055 11.227 1 98.62 108 ALA A N 1
ATOM 863 C CA . ALA A 1 108 ? -9.805 13.562 9.859 1 98.62 108 ALA A CA 1
ATOM 864 C C . ALA A 1 108 ? -10.211 12.094 9.766 1 98.62 108 ALA A C 1
ATOM 866 O O . ALA A 1 108 ? -10.891 11.695 8.812 1 98.62 108 ALA A O 1
ATOM 867 N N . THR A 1 109 ? -9.773 11.32 10.719 1 98.69 109 THR A N 1
ATOM 868 C CA . THR A 1 109 ? -10.102 9.906 10.734 1 98.69 109 THR A CA 1
ATOM 869 C C . THR A 1 109 ? -11.609 9.695 10.852 1 98.69 109 THR A C 1
ATOM 871 O O . THR A 1 109 ? -12.195 8.93 10.086 1 98.69 109 THR A O 1
ATOM 874 N N . GLU A 1 110 ? -12.172 10.383 11.781 1 98.19 110 GLU A N 1
ATOM 875 C CA . GLU A 1 110 ? -13.625 10.312 11.961 1 98.19 110 GLU A CA 1
ATOM 876 C C . GLU A 1 110 ? -14.359 10.719 10.68 1 98.19 110 GLU A C 1
ATOM 878 O O . GLU A 1 110 ? -15.266 10.016 10.234 1 98.19 110 GLU A O 1
ATOM 883 N N . ALA A 1 111 ? -13.992 11.82 10.102 1 98.25 111 ALA A N 1
ATOM 884 C CA . ALA A 1 111 ? -14.617 12.32 8.875 1 98.25 111 ALA A CA 1
ATOM 885 C C . ALA A 1 111 ? -14.445 11.328 7.73 1 98.25 111 ALA A C 1
ATOM 887 O O . ALA A 1 111 ? -15.383 11.078 6.969 1 98.25 111 ALA A O 1
ATOM 888 N N . ALA A 1 112 ? -13.188 10.789 7.566 1 98.5 112 ALA A N 1
ATOM 889 C CA . ALA A 1 112 ? -12.906 9.859 6.48 1 98.5 112 ALA A CA 1
ATOM 890 C C . ALA A 1 112 ? -13.812 8.633 6.559 1 98.5 112 ALA A C 1
ATOM 892 O O . ALA A 1 112 ? -14.422 8.242 5.559 1 98.5 112 ALA A O 1
ATOM 893 N N . LEU A 1 113 ? -13.914 8.031 7.723 1 98.31 113 LEU A N 1
ATOM 894 C CA . LEU A 1 113 ? -14.711 6.828 7.91 1 98.31 113 LEU A CA 1
ATOM 895 C C . LEU A 1 113 ? -16.203 7.121 7.711 1 98.31 113 LEU A C 1
ATOM 897 O O . LEU A 1 113 ? -16.953 6.254 7.27 1 98.31 113 LEU A O 1
ATOM 901 N N . ALA A 1 114 ? -16.609 8.328 7.953 1 97.69 114 ALA A N 1
ATOM 902 C CA . ALA A 1 114 ? -18.016 8.711 7.824 1 97.69 114 ALA A CA 1
ATOM 903 C C . ALA A 1 114 ? -18.344 9.102 6.387 1 97.69 114 ALA A C 1
ATOM 905 O O . ALA A 1 114 ? -19.438 8.789 5.891 1 97.69 114 ALA A O 1
ATOM 906 N N . GLU A 1 115 ? -17.422 9.734 5.695 1 97.31 115 GLU A N 1
ATOM 907 C CA . GLU A 1 115 ? -17.75 10.406 4.438 1 97.31 115 GLU A CA 1
ATOM 908 C C . GLU A 1 115 ? -17.391 9.531 3.242 1 97.31 115 GLU A C 1
ATOM 910 O O . GLU A 1 115 ? -17.984 9.648 2.174 1 97.31 115 GLU A O 1
ATOM 915 N N . VAL A 1 116 ? -16.344 8.742 3.377 1 96.75 116 VAL A N 1
ATOM 916 C CA . VAL A 1 116 ? -15.883 7.949 2.242 1 96.75 116 VAL A CA 1
ATOM 917 C C . VAL A 1 116 ? -16.609 6.609 2.219 1 96.75 116 VAL A C 1
ATOM 919 O O . VAL A 1 116 ? -16.406 5.766 3.096 1 96.75 116 VAL A O 1
ATOM 922 N N . GLU A 1 117 ? -17.375 6.453 1.175 1 94.81 117 GLU A N 1
ATOM 923 C CA . GLU A 1 117 ? -18.188 5.242 1.058 1 94.81 117 GLU A CA 1
ATOM 924 C C . GLU A 1 117 ? -17.297 4 0.945 1 94.81 117 GLU A C 1
ATOM 926 O O . GLU A 1 117 ? -16.375 3.957 0.129 1 94.81 117 GLU A O 1
ATOM 931 N N . GLY A 1 118 ? -17.562 3.064 1.803 1 94.94 118 GLY A N 1
ATOM 932 C CA . GLY A 1 118 ? -16.875 1.782 1.728 1 94.94 118 GLY A CA 1
ATOM 933 C C . GLY A 1 118 ? -15.562 1.764 2.479 1 94.94 118 GLY A C 1
ATOM 934 O O . GLY A 1 118 ? -14.922 0.719 2.588 1 94.94 118 GLY A O 1
ATOM 935 N N . LEU A 1 119 ? -15.188 2.9 3.004 1 97.62 119 LEU A N 1
ATOM 936 C CA . LEU A 1 119 ? -13.938 2.963 3.742 1 97.62 119 LEU A CA 1
ATOM 937 C C . LEU A 1 119 ? -14.062 2.264 5.09 1 97.62 119 LEU A C 1
ATOM 939 O O . LEU A 1 119 ? -14.953 2.586 5.883 1 97.62 119 LEU A O 1
ATOM 943 N N . GLU A 1 120 ? -13.164 1.304 5.367 1 98.12 120 GLU A N 1
ATOM 944 C CA . GLU A 1 120 ? -13.211 0.52 6.598 1 98.12 120 GLU A CA 1
ATOM 945 C C . GLU A 1 120 ? -11.906 0.636 7.375 1 98.12 120 GLU A C 1
ATOM 947 O O . GLU A 1 120 ? -11.82 0.198 8.523 1 98.12 120 GLU A O 1
ATOM 952 N N . ARG A 1 121 ? -10.945 1.128 6.785 1 98.69 121 ARG A N 1
ATOM 953 C CA . ARG A 1 121 ? -9.594 1.203 7.332 1 98.69 121 ARG A CA 1
ATOM 954 C C . ARG A 1 121 ? -8.914 2.506 6.93 1 98.69 121 ARG A C 1
ATOM 956 O O . ARG A 1 121 ? -8.922 2.877 5.754 1 98.69 121 ARG A O 1
ATOM 963 N N . VAL A 1 122 ? -8.43 3.256 7.875 1 98.88 122 VAL A N 1
ATOM 964 C CA . VAL A 1 122 ? -7.512 4.367 7.645 1 98.88 122 VAL A CA 1
ATOM 965 C C . VAL A 1 122 ? -6.109 3.986 8.125 1 98.88 122 VAL A C 1
ATOM 967 O O . VAL A 1 122 ? -5.953 3.418 9.203 1 98.88 122 VAL A O 1
ATOM 970 N N . GLU A 1 123 ? -5.148 4.184 7.266 1 98.88 123 GLU A N 1
ATOM 971 C CA . GLU A 1 123 ? -3.777 3.844 7.637 1 98.88 123 GLU A CA 1
ATOM 972 C C . GLU A 1 123 ? -2.852 5.047 7.492 1 98.88 123 GLU A C 1
ATOM 974 O O . GLU A 1 123 ? -3.186 6.016 6.805 1 98.88 123 GLU A O 1
ATOM 979 N N . ALA A 1 124 ? -1.817 4.996 8.18 1 98.81 124 ALA A N 1
ATOM 980 C CA . ALA A 1 124 ? -0.781 6.023 8.148 1 98.81 124 ALA A CA 1
ATOM 981 C C . ALA A 1 124 ? 0.611 5.402 8.203 1 98.81 124 ALA A C 1
ATOM 983 O O . ALA A 1 124 ? 0.846 4.461 8.969 1 98.81 124 ALA A O 1
ATOM 984 N N . LEU A 1 125 ? 1.447 5.887 7.375 1 98.25 125 LEU A N 1
ATOM 985 C CA . LEU A 1 125 ? 2.836 5.445 7.285 1 98.25 125 LEU A CA 1
ATOM 986 C C . LEU A 1 125 ? 3.775 6.48 7.891 1 98.25 125 LEU A C 1
ATOM 988 O O . LEU A 1 125 ? 3.77 7.645 7.48 1 98.25 125 LEU A O 1
ATOM 992 N N . VAL A 1 126 ? 4.551 6.043 8.852 1 98.38 126 VAL A N 1
ATOM 993 C CA . VAL A 1 126 ? 5.449 6.949 9.562 1 98.38 126 VAL A CA 1
ATOM 994 C C . VAL A 1 126 ? 6.871 6.395 9.531 1 98.38 126 VAL A C 1
ATOM 996 O O . VAL A 1 126 ? 7.102 5.242 9.898 1 98.38 126 VAL A O 1
ATOM 999 N N . GLU A 1 127 ? 7.773 7.258 9.109 1 97.19 127 GLU A N 1
ATOM 1000 C CA . GLU A 1 127 ? 9.164 6.82 9.203 1 97.19 127 GLU A CA 1
ATOM 1001 C C . GLU A 1 127 ? 9.523 6.434 10.633 1 97.19 127 GLU A C 1
ATOM 1003 O O . GLU A 1 127 ? 9.133 7.117 11.586 1 97.19 127 GLU A O 1
ATOM 1008 N N . VAL A 1 128 ? 10.328 5.383 10.82 1 97.56 128 VAL A N 1
ATOM 1009 C CA . VAL A 1 128 ? 10.672 4.836 12.133 1 97.56 128 VAL A CA 1
ATOM 1010 C C . VAL A 1 128 ? 11.305 5.922 12.992 1 97.56 128 VAL A C 1
ATOM 1012 O O . VAL A 1 128 ? 11.094 5.957 14.211 1 97.56 128 VAL A O 1
ATOM 1015 N N . GLY A 1 129 ? 11.961 6.875 12.492 1 95.75 129 GLY A N 1
ATOM 1016 C CA . GLY A 1 129 ? 12.641 7.91 13.258 1 95.75 129 GLY A CA 1
ATOM 1017 C C . GLY A 1 129 ? 11.734 9.07 13.633 1 95.75 129 GLY A C 1
ATOM 1018 O O . GLY A 1 129 ? 12.141 9.961 14.383 1 95.75 129 GLY A O 1
ATOM 1019 N N . ASN A 1 130 ? 10.555 9.086 13.164 1 96.62 130 ASN A N 1
ATOM 1020 C CA . ASN A 1 130 ? 9.625 10.188 13.422 1 96.62 130 ASN A CA 1
ATOM 1021 C C . ASN A 1 130 ? 8.742 9.898 14.633 1 96.62 130 ASN A C 1
ATOM 1023 O O . ASN A 1 130 ? 7.539 9.68 14.492 1 96.62 130 ASN A O 1
ATOM 1027 N N . ALA A 1 131 ? 9.297 10.016 15.789 1 97.06 131 ALA A N 1
ATOM 1028 C CA . ALA A 1 131 ? 8.625 9.68 17.047 1 97.06 131 ALA A CA 1
ATOM 1029 C C . ALA A 1 131 ? 7.41 10.57 17.281 1 97.06 131 ALA A C 1
ATOM 1031 O O . ALA A 1 131 ? 6.402 10.125 17.828 1 97.06 131 ALA A O 1
ATOM 1032 N N . ALA A 1 132 ? 7.547 11.828 16.922 1 97.06 132 ALA A N 1
ATOM 1033 C CA . ALA A 1 132 ? 6.453 12.773 17.125 1 97.06 132 ALA A CA 1
ATOM 1034 C C . ALA A 1 132 ? 5.188 12.32 16.406 1 97.06 132 ALA A C 1
ATOM 1036 O O . ALA A 1 132 ? 4.109 12.266 17.016 1 97.06 132 ALA A O 1
ATOM 1037 N N . SER A 1 133 ? 5.285 11.953 15.18 1 98.19 133 SER A N 1
ATOM 1038 C CA . SER A 1 133 ? 4.125 11.484 14.422 1 98.19 133 SER A CA 1
ATOM 1039 C C . SER A 1 133 ? 3.605 10.164 14.969 1 98.19 133 SER A C 1
ATOM 1041 O O . SER A 1 133 ? 2.396 9.922 14.984 1 98.19 133 SER A O 1
ATOM 1043 N N . GLN A 1 134 ? 4.48 9.281 15.383 1 98.56 134 GLN A N 1
ATOM 1044 C CA . GLN A 1 134 ? 4.062 8.023 16 1 98.56 134 GLN A CA 1
ATOM 1045 C C . GLN A 1 134 ? 3.207 8.281 17.234 1 98.56 134 GLN A C 1
ATOM 1047 O O . GLN A 1 134 ? 2.148 7.672 17.406 1 98.56 134 GLN A O 1
ATOM 1052 N N . ARG A 1 135 ? 3.652 9.203 18.047 1 98.25 135 ARG A N 1
ATOM 1053 C CA . ARG A 1 135 ? 2.912 9.539 19.266 1 98.25 135 ARG A CA 1
ATOM 1054 C C . ARG A 1 135 ? 1.527 10.078 18.938 1 98.25 135 ARG A C 1
ATOM 1056 O O . ARG A 1 135 ? 0.551 9.773 19.625 1 98.25 135 ARG A O 1
ATOM 1063 N N . VAL A 1 136 ? 1.438 10.898 17.922 1 98.44 136 VAL A N 1
ATOM 1064 C CA . VAL A 1 136 ? 0.162 11.453 17.469 1 98.44 136 VAL A CA 1
ATOM 1065 C C . VAL A 1 136 ? -0.819 10.32 17.188 1 98.44 136 VAL A C 1
ATOM 1067 O O . VAL A 1 136 ? -1.935 10.305 17.703 1 98.44 136 VAL A O 1
ATOM 1070 N N . LEU A 1 137 ? -0.417 9.367 16.406 1 98.81 137 LEU A N 1
ATOM 1071 C CA . LEU A 1 137 ? -1.292 8.281 15.977 1 98.81 137 LEU A CA 1
ATOM 1072 C C . LEU A 1 137 ? -1.685 7.406 17.156 1 98.81 137 LEU A C 1
ATOM 1074 O O . LEU A 1 137 ? -2.848 7.02 17.297 1 98.81 137 LEU A O 1
ATOM 1078 N N . GLU A 1 138 ? -0.723 7.121 17.938 1 98.69 138 GLU A N 1
ATOM 1079 C CA . GLU A 1 138 ? -1 6.309 19.125 1 98.69 138 GLU A CA 1
ATOM 1080 C C . GLU A 1 138 ? -1.99 7 20.047 1 98.69 138 GLU A C 1
ATOM 1082 O O . GLU A 1 138 ? -2.896 6.359 20.594 1 98.69 138 GLU A O 1
ATOM 1087 N N . LYS A 1 139 ? -1.822 8.289 20.25 1 98.25 139 LYS A N 1
ATOM 1088 C CA . LYS A 1 139 ? -2.729 9.055 21.094 1 98.25 139 LYS A CA 1
ATOM 1089 C C . LYS A 1 139 ? -4.148 9.031 20.547 1 98.25 139 LYS A C 1
ATOM 1091 O O . LYS A 1 139 ? -5.121 9.055 21.312 1 98.25 139 LYS A O 1
ATOM 1096 N N . VAL A 1 140 ? -4.266 9.055 19.266 1 98.38 140 VAL A N 1
ATOM 1097 C CA . VAL A 1 140 ? -5.578 9.062 18.625 1 98.38 140 VAL A CA 1
ATOM 1098 C C . VAL A 1 140 ? -6.234 7.695 18.781 1 98.38 140 VAL A C 1
ATOM 1100 O O . VAL A 1 140 ? -7.461 7.598 18.875 1 98.38 140 VAL A O 1
ATOM 1103 N N . GLY A 1 141 ? -5.461 6.629 18.797 1 98.75 141 GLY A N 1
ATOM 1104 C CA . GLY A 1 141 ? -6 5.285 18.938 1 98.75 141 GLY A CA 1
ATOM 1105 C C . GLY A 1 141 ? -5.59 4.352 17.812 1 98.75 141 GLY A C 1
ATOM 1106 O O . GLY A 1 141 ? -6.078 3.225 17.734 1 98.75 141 GLY A O 1
ATOM 1107 N N . TYR A 1 142 ? -4.73 4.848 16.953 1 98.88 142 TYR A N 1
ATOM 1108 C CA . TYR A 1 142 ? -4.219 3.961 15.914 1 98.88 142 TYR A CA 1
ATOM 1109 C C . TYR A 1 142 ? -3.42 2.812 16.516 1 98.88 142 TYR A C 1
ATOM 1111 O O . TYR A 1 142 ? -2.752 2.988 17.547 1 98.88 142 TYR A O 1
ATOM 1119 N N . LYS A 1 143 ? -3.465 1.684 15.844 1 98.81 143 LYS A N 1
ATOM 1120 C CA . LYS A 1 143 ? -2.676 0.527 16.25 1 98.81 143 LYS A CA 1
ATOM 1121 C C . LYS A 1 143 ? -1.438 0.361 15.383 1 98.81 143 LYS A C 1
ATOM 1123 O O . LYS A 1 143 ? -1.505 0.538 14.164 1 98.81 143 LYS A O 1
ATOM 1128 N N . ARG A 1 144 ? -0.35 0.126 16.031 1 98.81 144 ARG A N 1
ATOM 1129 C CA . ARG A 1 144 ? 0.882 -0.206 15.32 1 98.81 144 ARG A CA 1
ATOM 1130 C C . ARG A 1 144 ? 0.829 -1.625 14.766 1 98.81 144 ARG A C 1
ATOM 1132 O O . ARG A 1 144 ? 0.692 -2.588 15.523 1 98.81 144 ARG A O 1
ATOM 1139 N N . GLU A 1 145 ? 0.985 -1.752 13.508 1 98.88 145 GLU A N 1
ATOM 1140 C CA . GLU A 1 145 ? 0.787 -3.072 12.914 1 98.88 145 GLU A CA 1
ATOM 1141 C C . GLU A 1 145 ? 2.119 -3.729 12.57 1 98.88 145 GLU A C 1
ATOM 1143 O O . GLU A 1 145 ? 2.184 -4.941 12.359 1 98.88 145 GLU A O 1
ATOM 1148 N N . GLY A 1 146 ? 3.174 -2.951 12.5 1 98.56 146 GLY A N 1
ATOM 1149 C CA . GLY A 1 146 ? 4.5 -3.488 12.25 1 98.56 146 GLY A CA 1
ATOM 1150 C C . GLY A 1 146 ? 5.422 -2.5 11.555 1 98.56 146 GLY A C 1
ATOM 1151 O O . GLY A 1 146 ? 5.031 -1.364 11.281 1 98.56 146 GLY A O 1
ATOM 1152 N N . ILE A 1 147 ? 6.633 -2.951 11.391 1 98.75 147 ILE A N 1
ATOM 1153 C CA . ILE A 1 147 ? 7.641 -2.172 10.68 1 98.75 147 ILE A CA 1
ATOM 1154 C C . ILE A 1 147 ? 7.828 -2.73 9.266 1 98.75 147 ILE A C 1
ATOM 1156 O O . ILE A 1 147 ? 8.039 -3.934 9.094 1 98.75 147 ILE A O 1
ATOM 1160 N N . LEU A 1 148 ? 7.664 -1.937 8.312 1 98.75 148 LEU A N 1
ATOM 1161 C CA . LEU A 1 148 ? 7.914 -2.248 6.914 1 98.75 148 LEU A CA 1
ATOM 1162 C C . LEU A 1 148 ? 9.336 -1.864 6.516 1 98.75 148 LEU A C 1
ATOM 1164 O O . LEU A 1 148 ? 9.672 -0.679 6.453 1 98.75 148 LEU A O 1
ATOM 1168 N N . ARG A 1 149 ? 10.156 -2.814 6.23 1 98.62 149 ARG A N 1
ATOM 1169 C CA . ARG A 1 149 ? 11.57 -2.582 5.93 1 98.62 149 ARG A CA 1
ATOM 1170 C C . ARG A 1 149 ? 11.742 -2.016 4.523 1 98.62 149 ARG A C 1
ATOM 1172 O O . ARG A 1 149 ? 11.102 -2.479 3.578 1 98.62 149 ARG A O 1
ATOM 1179 N N . ASN A 1 150 ? 12.602 -0.961 4.418 1 97.62 150 ASN A N 1
ATOM 1180 C CA . ASN A 1 150 ? 12.922 -0.384 3.115 1 97.62 150 ASN A CA 1
ATOM 1181 C C . ASN A 1 150 ? 11.664 -0.067 2.314 1 97.62 150 ASN A C 1
ATOM 1183 O O . ASN A 1 150 ? 11.594 -0.365 1.12 1 97.62 150 ASN A O 1
ATOM 1187 N N . TYR A 1 151 ? 10.742 0.575 2.91 1 97.81 151 TYR A N 1
ATOM 1188 C CA . TYR A 1 151 ? 9.414 0.696 2.33 1 97.81 151 TYR A CA 1
ATOM 1189 C C . TYR A 1 151 ? 9.305 1.951 1.474 1 97.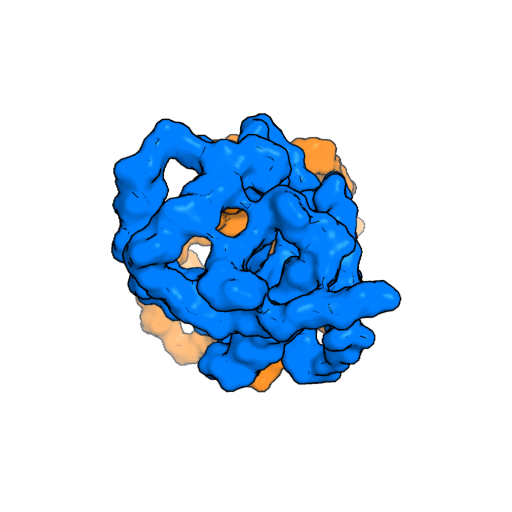81 151 TYR A C 1
ATOM 1191 O O . TYR A 1 151 ? 8.57 1.973 0.484 1 97.81 151 TYR A O 1
ATOM 1199 N N . LEU A 1 152 ? 9.969 2.957 1.794 1 95 152 LEU A N 1
ATOM 1200 C CA . LEU A 1 152 ? 9.93 4.23 1.083 1 95 152 LEU A CA 1
ATOM 1201 C C . LEU A 1 152 ? 11.328 4.68 0.684 1 95 152 LEU A C 1
ATOM 1203 O O . LEU A 1 152 ? 12.297 4.438 1.413 1 95 152 LEU A O 1
ATOM 1207 N N . PHE A 1 153 ? 11.422 5.293 -0.529 1 94.25 153 PHE A N 1
ATOM 1208 C CA . PHE A 1 153 ? 12.609 6.047 -0.91 1 94.25 153 PHE A CA 1
ATOM 1209 C C . PHE A 1 153 ? 12.383 7.543 -0.724 1 94.25 153 PHE A C 1
ATOM 1211 O O . PHE A 1 153 ? 11.562 8.141 -1.415 1 94.25 153 PHE A O 1
ATOM 1218 N N . ASN A 1 154 ? 13.016 8.055 0.219 1 94.25 154 ASN A N 1
ATOM 1219 C CA . ASN A 1 154 ? 12.797 9.445 0.58 1 94.25 154 ASN A CA 1
ATOM 1220 C C . ASN A 1 154 ? 14.117 10.195 0.762 1 94.25 154 ASN A C 1
ATOM 1222 O O . ASN A 1 154 ? 14.977 9.758 1.529 1 94.25 154 ASN A O 1
ATOM 1226 N N . LYS A 1 155 ? 14.219 11.266 -0.085 1 93.19 155 LYS A N 1
ATOM 1227 C CA . LYS A 1 155 ? 15.375 12.156 -0.012 1 93.19 155 LYS A CA 1
ATOM 1228 C C . LYS A 1 155 ? 16.672 11.375 -0.095 1 93.19 155 LYS A C 1
ATOM 1230 O O . LYS A 1 155 ? 17.578 11.562 0.726 1 93.19 155 LYS A O 1
ATOM 1235 N N . GLY A 1 156 ? 16.75 10.445 -0.937 1 92.06 156 GLY A N 1
ATOM 1236 C CA . GLY A 1 156 ? 17.984 9.805 -1.37 1 92.06 156 GLY A CA 1
ATOM 1237 C C . GLY A 1 156 ? 18.281 8.516 -0.622 1 92.06 156 GLY A C 1
ATOM 1238 O O . GLY A 1 156 ? 19.328 7.906 -0.822 1 92.06 156 GLY A O 1
ATOM 1239 N N . ARG A 1 157 ? 17.406 8.109 0.195 1 93.69 157 ARG A N 1
ATOM 1240 C CA . ARG A 1 157 ? 17.703 6.879 0.918 1 93.69 157 ARG A CA 1
ATOM 1241 C C . ARG A 1 157 ? 16.422 6.082 1.186 1 93.69 157 ARG A C 1
ATOM 1243 O O . ARG A 1 157 ? 15.328 6.645 1.214 1 93.69 157 ARG A O 1
ATOM 1250 N N . MET A 1 158 ? 16.641 4.73 1.395 1 95.75 158 MET A N 1
ATOM 1251 C CA . MET A 1 158 ? 15.547 3.857 1.809 1 95.75 158 MET A CA 1
ATOM 1252 C C . MET A 1 158 ? 15.195 4.086 3.275 1 95.75 158 MET A C 1
ATOM 1254 O O . MET A 1 158 ? 16.078 4.281 4.109 1 95.75 158 MET A O 1
ATOM 1258 N N . ARG A 1 159 ? 13.891 4.023 3.537 1 96.12 159 ARG A N 1
ATOM 1259 C CA . ARG A 1 159 ? 13.414 4.25 4.898 1 96.12 159 ARG A CA 1
ATOM 1260 C C . ARG A 1 159 ? 12.523 3.104 5.363 1 96.12 159 ARG A C 1
ATOM 1262 O O . ARG A 1 159 ? 11.656 2.646 4.617 1 96.12 159 ARG A O 1
ATOM 1269 N N . ASP A 1 160 ? 12.852 2.67 6.617 1 98 160 ASP A N 1
ATOM 1270 C CA . ASP A 1 160 ? 11.883 1.831 7.309 1 98 160 ASP A CA 1
ATOM 1271 C C . ASP A 1 160 ? 10.688 2.652 7.781 1 98 160 ASP A C 1
ATOM 1273 O O . ASP A 1 160 ? 10.844 3.789 8.234 1 98 160 ASP A O 1
ATOM 1277 N N . THR A 1 161 ? 9.547 2.012 7.707 1 98.12 161 THR A N 1
ATOM 1278 C CA . THR A 1 161 ? 8.312 2.736 7.988 1 98.12 161 THR A CA 1
ATOM 1279 C C . THR A 1 161 ? 7.422 1.939 8.938 1 98.12 161 THR A C 1
ATOM 1281 O O . THR A 1 161 ? 7.285 0.722 8.797 1 98.12 161 THR A O 1
ATOM 1284 N N . VAL A 1 162 ? 6.859 2.604 9.898 1 98.75 162 VAL A N 1
ATOM 1285 C CA . VAL A 1 162 ? 5.875 1.984 10.781 1 98.75 162 VAL A CA 1
ATOM 1286 C C . VAL A 1 162 ? 4.488 2.088 10.156 1 98.75 162 VAL A C 1
ATOM 1288 O O . VAL A 1 162 ? 4.078 3.16 9.703 1 98.75 162 VAL A O 1
ATOM 1291 N N . MET A 1 163 ? 3.818 0.992 10.125 1 98.88 163 MET A N 1
ATOM 1292 C CA . MET A 1 163 ? 2.432 0.976 9.664 1 98.88 163 MET A CA 1
ATOM 1293 C C . MET A 1 163 ? 1.469 1.1 10.844 1 98.88 163 MET A C 1
ATOM 1295 O O . MET A 1 163 ? 1.513 0.293 11.773 1 98.88 163 MET A O 1
ATOM 1299 N N . TYR A 1 164 ? 0.658 2.146 10.805 1 98.94 164 TYR A N 1
ATOM 1300 C CA . TYR A 1 164 ? -0.446 2.33 11.734 1 98.94 164 TYR A CA 1
ATOM 1301 C C . TYR A 1 164 ? -1.789 2.191 11.031 1 98.94 164 TYR A C 1
ATOM 1303 O O . TYR A 1 164 ? -1.914 2.533 9.852 1 98.94 164 TYR A O 1
ATOM 1311 N N . SER A 1 165 ? -2.736 1.734 11.766 1 98.88 165 SER A N 1
ATOM 1312 C CA . SER A 1 165 ? -4.074 1.706 11.18 1 98.88 165 SER A CA 1
ATOM 1313 C C . SER A 1 165 ? -5.137 2.029 12.219 1 98.88 165 SER A C 1
ATOM 1315 O O . SER A 1 165 ? -4.898 1.897 13.422 1 98.88 165 SER A O 1
ATOM 1317 N N . PHE A 1 166 ? -6.227 2.521 11.828 1 98.88 166 PHE A N 1
ATOM 1318 C CA . PHE A 1 166 ? -7.492 2.719 12.531 1 98.88 166 PHE A CA 1
ATOM 1319 C C . PHE A 1 166 ? -8.648 2.148 11.719 1 98.88 166 PHE A C 1
ATOM 1321 O O . PHE A 1 166 ? -8.938 2.619 10.617 1 98.88 166 PHE A O 1
ATOM 1328 N N . ILE A 1 167 ? -9.289 1.078 12.234 1 98.75 167 ILE A N 1
ATOM 1329 C CA . ILE A 1 167 ? -10.375 0.477 11.469 1 98.75 167 ILE A CA 1
ATOM 1330 C C . ILE A 1 167 ? -11.719 0.936 12.031 1 98.75 167 ILE A C 1
ATOM 1332 O O . ILE A 1 167 ? -11.789 1.457 13.148 1 98.75 167 ILE A O 1
ATOM 1336 N N . SER A 1 168 ? -12.812 0.747 11.336 1 97.12 168 SER A N 1
ATOM 1337 C CA . SER A 1 168 ? -14.133 1.312 11.602 1 97.12 168 SER A CA 1
ATOM 1338 C C . SER A 1 168 ? -14.672 0.844 12.953 1 97.12 168 SER A C 1
ATOM 1340 O O . SER A 1 168 ? -15.539 1.496 13.539 1 97.12 168 SER A O 1
ATOM 1342 N N . THR A 1 169 ? -14.148 -0.194 13.539 1 97.56 169 THR A N 1
ATOM 1343 C CA . THR A 1 169 ? -14.664 -0.732 14.797 1 97.56 169 THR A CA 1
ATOM 1344 C C . THR A 1 169 ? -13.789 -0.308 15.969 1 97.56 169 THR A C 1
ATOM 1346 O O . THR A 1 169 ? -14.055 -0.667 17.109 1 97.56 169 THR A O 1
ATOM 1349 N N . ASP A 1 170 ? -12.766 0.389 15.688 1 98.38 170 ASP A N 1
ATOM 1350 C CA . ASP A 1 170 ? -11.883 0.86 16.75 1 98.38 170 ASP A CA 1
ATOM 1351 C C . ASP A 1 170 ? -12.523 2.012 17.531 1 98.38 170 ASP A C 1
ATOM 1353 O O . ASP A 1 170 ? -13.469 2.643 17.047 1 98.38 170 ASP A O 1
ATOM 1357 N N . ALA A 1 171 ? -11.945 2.279 18.672 1 98 171 ALA A N 1
ATOM 1358 C CA . ALA A 1 171 ? -12.344 3.43 19.484 1 98 171 ALA A CA 1
ATOM 1359 C C . ALA A 1 171 ? -11.234 4.473 19.531 1 98 171 ALA A C 1
ATOM 1361 O O . ALA A 1 171 ? -10.047 4.129 19.609 1 98 171 ALA A O 1
ATOM 1362 N N . PHE A 1 172 ? -11.672 5.719 19.547 1 97.19 172 PHE A N 1
ATOM 1363 C CA . PHE A 1 172 ? -10.711 6.793 19.75 1 97.19 172 PHE A CA 1
ATOM 1364 C C . PHE A 1 172 ? -10.258 6.84 21.203 1 97.19 172 PHE A C 1
ATOM 1366 O O . PHE A 1 172 ? -11.047 6.559 22.125 1 97.19 172 PHE A O 1
ATOM 1373 N N . LEU A 1 173 ? -9.039 7.09 21.516 1 94.12 173 LEU A N 1
ATOM 1374 C CA . LEU A 1 173 ? -8.516 7.203 22.859 1 94.12 173 LEU A CA 1
ATOM 1375 C C . LEU A 1 173 ? -8.508 8.656 23.328 1 94.12 173 LEU A C 1
ATOM 1377 O O . LEU A 1 173 ? -8.484 8.938 24.531 1 94.12 173 LEU A O 1
ATOM 1381 N N . PHE A 1 174 ? -8.383 9.523 22.391 1 85 174 PHE A N 1
ATOM 1382 C CA . PHE A 1 174 ? -8.469 10.953 22.672 1 85 174 PHE A CA 1
ATOM 1383 C C . PHE A 1 174 ? -9.633 11.578 21.922 1 85 174 PHE A C 1
ATOM 1385 O O . PHE A 1 174 ? -10.016 11.109 20.844 1 85 174 PHE A O 1
ATOM 1392 N N . MET B 1 1 ? 12.961 -35.531 0.141 1 34.94 1 MET B N 1
ATOM 1393 C CA . MET B 1 1 ? 11.867 -34.875 -0.572 1 34.94 1 MET B CA 1
ATOM 1394 C C . MET B 1 1 ? 12.164 -34.781 -2.066 1 34.94 1 MET B C 1
ATOM 1396 O O . MET B 1 1 ? 13.289 -34.469 -2.463 1 34.94 1 MET B O 1
ATOM 1400 N N . ALA B 1 2 ? 11.57 -35.562 -2.865 1 42 2 ALA B N 1
ATOM 1401 C CA . ALA B 1 2 ? 11.945 -35.688 -4.27 1 42 2 ALA B CA 1
ATOM 1402 C C . ALA B 1 2 ? 12.227 -34.312 -4.887 1 42 2 ALA B C 1
ATOM 1404 O O . ALA B 1 2 ? 11.609 -33.312 -4.504 1 42 2 ALA B O 1
ATOM 1405 N N . ALA B 1 3 ? 13.375 -34 -5.305 1 46.47 3 ALA B N 1
ATOM 1406 C CA . ALA B 1 3 ? 13.906 -32.75 -5.887 1 46.47 3 ALA B CA 1
ATOM 1407 C C . ALA B 1 3 ? 12.922 -32.156 -6.883 1 46.47 3 ALA B C 1
ATOM 1409 O O . ALA B 1 3 ? 12.422 -32.844 -7.77 1 46.47 3 ALA B O 1
ATOM 1410 N N . VAL B 1 4 ? 11.906 -31.297 -6.488 1 53.25 4 VAL B N 1
ATOM 1411 C CA . VAL B 1 4 ? 11.031 -30.703 -7.5 1 53.25 4 VAL B CA 1
ATOM 1412 C C . VAL B 1 4 ? 11.812 -30.484 -8.797 1 53.25 4 VAL B C 1
ATOM 1414 O O . VAL B 1 4 ? 13.016 -30.188 -8.758 1 53.25 4 VAL B O 1
ATOM 1417 N N . GLU B 1 5 ? 11.32 -31.203 -9.859 1 63.09 5 GLU B N 1
ATOM 1418 C CA . GLU B 1 5 ? 11.727 -30.875 -11.227 1 63.09 5 GLU B CA 1
ATOM 1419 C C . GLU B 1 5 ? 12 -29.375 -11.367 1 63.09 5 GLU B C 1
ATOM 1421 O O . GLU B 1 5 ? 11.5 -28.578 -10.57 1 63.09 5 GLU B O 1
ATOM 1426 N N . GLU B 1 6 ? 12.906 -28.953 -12.188 1 88.38 6 GLU B N 1
ATOM 1427 C CA . GLU B 1 6 ? 13.344 -27.594 -12.484 1 88.38 6 GLU B CA 1
ATOM 1428 C C . GLU B 1 6 ? 12.156 -26.672 -12.766 1 88.38 6 GLU B C 1
ATOM 1430 O O . GLU B 1 6 ? 11.305 -27 -13.602 1 88.38 6 GLU B O 1
ATOM 1435 N N . VAL B 1 7 ? 11.797 -25.844 -11.898 1 95.88 7 VAL B N 1
ATOM 1436 C CA . VAL B 1 7 ? 10.781 -24.812 -12.07 1 95.88 7 VAL B CA 1
ATOM 1437 C C . VAL B 1 7 ? 11.398 -23.578 -12.734 1 95.88 7 VAL B C 1
ATOM 1439 O O . VAL B 1 7 ? 12.422 -23.062 -12.266 1 95.88 7 VAL B O 1
ATOM 1442 N N . ILE B 1 8 ? 10.859 -23.156 -13.859 1 97.38 8 ILE B N 1
ATOM 1443 C CA . ILE B 1 8 ? 11.344 -21.938 -14.508 1 97.38 8 ILE B CA 1
ATOM 1444 C C . ILE B 1 8 ? 10.188 -20.953 -14.711 1 97.38 8 ILE B C 1
ATOM 1446 O O . ILE B 1 8 ? 9.023 -21.344 -14.578 1 97.38 8 ILE B O 1
ATOM 1450 N N . LEU B 1 9 ? 10.523 -19.75 -14.977 1 98.31 9 LEU B N 1
ATOM 1451 C CA . LEU B 1 9 ? 9.539 -18.719 -15.312 1 98.31 9 LEU B CA 1
ATOM 1452 C C . LEU B 1 9 ? 9.727 -18.234 -16.75 1 98.31 9 LEU B C 1
ATOM 1454 O O . LEU B 1 9 ? 10.852 -18.062 -17.203 1 98.31 9 LEU B O 1
ATOM 1458 N N . ARG B 1 10 ? 8.656 -18 -17.391 1 98.06 10 ARG B N 1
ATOM 1459 C CA . ARG B 1 10 ? 8.695 -17.375 -18.719 1 98.06 10 ARG B CA 1
ATOM 1460 C C . ARG B 1 10 ? 7.414 -16.609 -19 1 98.06 10 ARG B C 1
ATOM 1462 O O . ARG B 1 10 ? 6.445 -16.703 -18.234 1 98.06 10 ARG B O 1
ATOM 1469 N N . ARG B 1 11 ? 7.434 -15.891 -20.125 1 98 11 ARG B N 1
ATOM 1470 C CA . ARG B 1 11 ? 6.219 -15.211 -20.562 1 98 11 ARG B CA 1
ATOM 1471 C C . ARG B 1 11 ? 5.168 -16.219 -21.047 1 98 11 ARG B C 1
ATOM 1473 O O . ARG B 1 11 ? 5.508 -17.312 -21.469 1 98 11 ARG B O 1
ATOM 1480 N N . PHE B 1 12 ? 3.9 -15.797 -20.953 1 98.62 12 PHE B N 1
ATOM 1481 C CA . PHE B 1 12 ? 2.809 -16.609 -21.484 1 98.62 12 PHE B CA 1
ATOM 1482 C C . PHE B 1 12 ? 2.703 -16.438 -22.984 1 98.62 12 PHE B C 1
ATOM 1484 O O . PHE B 1 12 ? 3.09 -15.406 -23.531 1 98.62 12 PHE B O 1
ATOM 1491 N N . GLU B 1 13 ? 2.254 -17.422 -23.594 1 97.81 13 GLU B N 1
ATOM 1492 C CA . GLU B 1 13 ? 1.749 -17.391 -24.969 1 97.81 13 GLU B CA 1
ATOM 1493 C C . GLU B 1 13 ? 0.276 -17.781 -25.031 1 97.81 13 GLU B C 1
ATOM 1495 O O . GLU B 1 13 ? -0.233 -18.438 -24.109 1 97.81 13 GLU B O 1
ATOM 1500 N N . LEU B 1 14 ? -0.328 -17.312 -26.094 1 97.81 14 LEU B N 1
ATOM 1501 C CA . LEU B 1 14 ? -1.752 -17.625 -26.188 1 97.81 14 LEU B CA 1
ATOM 1502 C C . LEU B 1 14 ? -1.987 -19.125 -26.203 1 97.81 14 LEU B C 1
ATOM 1504 O O . LEU B 1 14 ? -3.002 -19.609 -25.688 1 97.81 14 LEU B O 1
ATOM 1508 N N . SER B 1 15 ? -1.037 -19.891 -26.688 1 97.88 15 SER B N 1
ATOM 1509 C CA . SER B 1 15 ? -1.147 -21.344 -26.734 1 97.88 15 SER B CA 1
ATOM 1510 C C . SER B 1 15 ? -1.163 -21.953 -25.344 1 97.88 15 SER B C 1
ATOM 1512 O O . SER B 1 15 ? -1.479 -23.141 -25.172 1 97.88 15 SER B O 1
ATOM 1514 N N . ASP B 1 16 ? -0.911 -21.188 -24.281 1 98.5 16 ASP B N 1
ATOM 1515 C CA . ASP B 1 16 ? -0.923 -21.672 -22.906 1 98.5 16 ASP B CA 1
ATOM 1516 C C . ASP B 1 16 ? -2.338 -21.641 -22.328 1 98.5 16 ASP B C 1
ATOM 1518 O O . ASP B 1 16 ? -2.555 -22.031 -21.188 1 98.5 16 ASP B O 1
ATOM 1522 N N . LEU B 1 17 ? -3.311 -21.203 -23.078 1 98.56 17 LEU B N 1
ATOM 1523 C CA . LEU B 1 17 ? -4.656 -20.922 -22.594 1 98.56 17 LEU B CA 1
ATOM 1524 C C . LEU B 1 17 ? -5.254 -22.141 -21.906 1 98.56 17 LEU B C 1
ATOM 1526 O O . LEU B 1 17 ? -5.863 -22.031 -20.844 1 98.56 17 LEU B O 1
ATOM 1530 N N . GLU B 1 18 ? -5.082 -23.266 -22.469 1 98.12 18 GLU B N 1
ATOM 1531 C CA . GLU B 1 18 ? -5.688 -24.469 -21.906 1 98.12 18 GLU B CA 1
ATOM 1532 C C . GLU B 1 18 ? -5.094 -24.797 -20.547 1 98.12 18 GLU B C 1
ATOM 1534 O O . GLU B 1 18 ? -5.793 -25.297 -19.656 1 98.12 18 GLU B O 1
ATOM 1539 N N . TYR B 1 19 ? -3.809 -24.625 -20.391 1 98.25 19 TYR B N 1
ATOM 1540 C CA . TYR B 1 19 ? -3.176 -24.844 -19.094 1 98.25 19 TYR B CA 1
ATOM 1541 C C . TYR B 1 19 ? -3.609 -23.797 -18.094 1 98.25 19 TYR B C 1
ATOM 1543 O O . TYR B 1 19 ? -3.875 -24.109 -16.922 1 98.25 19 TYR B O 1
ATOM 1551 N N . TYR B 1 20 ? -3.711 -22.5 -18.578 1 98.69 20 TYR B N 1
ATOM 1552 C CA . TYR B 1 20 ? -4.18 -21.422 -17.719 1 98.69 20 TYR B CA 1
ATOM 1553 C C . TYR B 1 20 ? -5.559 -21.719 -17.141 1 98.69 20 TYR B C 1
ATOM 1555 O O . TYR B 1 20 ? -5.816 -21.484 -15.969 1 98.69 20 TYR B O 1
ATOM 1563 N N . TRP B 1 21 ? -6.34 -22.328 -17.938 1 98.56 21 TRP B N 1
ATOM 1564 C CA . TRP B 1 21 ? -7.719 -22.641 -17.578 1 98.56 21 TRP B CA 1
ATOM 1565 C C . TRP B 1 21 ? -7.77 -23.562 -16.359 1 98.56 21 TRP B C 1
ATOM 1567 O O . TRP B 1 21 ? -8.664 -23.438 -15.516 1 98.56 21 TRP B O 1
ATOM 1577 N N . ILE B 1 22 ? -6.809 -24.438 -16.25 1 98.31 22 ILE B N 1
ATOM 1578 C CA . ILE B 1 22 ? -6.816 -25.484 -15.234 1 98.31 22 ILE B CA 1
ATOM 1579 C C . ILE B 1 22 ? -6.918 -24.859 -13.844 1 98.31 22 ILE B C 1
ATOM 1581 O O . ILE B 1 22 ? -7.766 -25.25 -13.039 1 98.31 22 ILE B O 1
ATOM 1585 N N . TRP B 1 23 ? -6.152 -23.875 -13.523 1 98.19 23 TRP B N 1
ATOM 1586 C CA . TRP B 1 23 ? -6.227 -23.281 -12.188 1 98.19 23 TRP B CA 1
ATOM 1587 C C . TRP B 1 23 ? -7.164 -22.078 -12.188 1 98.19 23 TRP B C 1
ATOM 1589 O O . TRP B 1 23 ? -7.77 -21.75 -11.164 1 98.19 23 TRP B O 1
ATOM 1599 N N . ALA B 1 24 ? -7.352 -21.359 -13.312 1 98.56 24 ALA B N 1
ATOM 1600 C CA . ALA B 1 24 ? -8.18 -20.156 -13.375 1 98.56 24 ALA B CA 1
ATOM 1601 C C . ALA B 1 24 ? -9.648 -20.484 -13.156 1 98.56 24 ALA B C 1
ATOM 1603 O O . ALA B 1 24 ? -10.422 -19.641 -12.695 1 98.56 24 ALA B O 1
ATOM 1604 N N . SER B 1 25 ? -10.016 -21.719 -13.469 1 98.44 25 SER B N 1
ATOM 1605 C CA . SER B 1 25 ? -11.414 -22.125 -13.344 1 98.44 25 SER B CA 1
ATOM 1606 C C . SER B 1 25 ? -11.641 -22.969 -12.094 1 98.44 25 SER B C 1
ATOM 1608 O O . SER B 1 25 ? -12.766 -23.391 -11.812 1 98.44 25 SER B O 1
ATOM 1610 N N . ASP B 1 26 ? -10.625 -23.312 -11.375 1 98.5 26 ASP B N 1
ATOM 1611 C CA . ASP B 1 26 ? -10.695 -24.172 -10.203 1 98.5 26 ASP B CA 1
ATOM 1612 C C . ASP B 1 26 ? -11.031 -23.375 -8.945 1 98.5 26 ASP B C 1
ATOM 1614 O O . ASP B 1 26 ? -10.203 -22.609 -8.461 1 98.5 26 ASP B O 1
ATOM 1618 N N . THR B 1 27 ? -12.156 -23.594 -8.32 1 97.94 27 THR B N 1
ATOM 1619 C CA . THR B 1 27 ? -12.641 -22.828 -7.184 1 97.94 27 THR B CA 1
ATOM 1620 C C . THR B 1 27 ? -11.766 -23.062 -5.957 1 97.94 27 THR B C 1
ATOM 1622 O O . THR B 1 27 ? -11.719 -22.219 -5.051 1 97.94 27 THR B O 1
ATOM 1625 N N . ARG B 1 28 ? -11.133 -24.172 -5.871 1 97.31 28 ARG B N 1
ATOM 1626 C CA . ARG B 1 28 ? -10.195 -24.391 -4.773 1 97.31 28 ARG B CA 1
ATOM 1627 C C . ARG B 1 28 ? -9.039 -23.391 -4.832 1 97.31 28 ARG B C 1
ATOM 1629 O O . ARG B 1 28 ? -8.648 -22.812 -3.811 1 97.31 28 ARG B O 1
ATOM 1636 N N . VAL B 1 29 ? -8.531 -23.203 -6.062 1 97.94 29 VAL B N 1
ATOM 1637 C CA . VAL B 1 29 ? -7.387 -22.312 -6.277 1 97.94 29 VAL B CA 1
ATOM 1638 C C . VAL B 1 29 ? -7.812 -20.859 -6.078 1 97.94 29 VAL B C 1
ATOM 1640 O O . VAL B 1 29 ? -7.125 -20.094 -5.398 1 97.94 29 VAL B O 1
ATOM 1643 N N . THR B 1 30 ? -8.977 -20.5 -6.582 1 97.31 30 THR B N 1
ATOM 1644 C CA . THR B 1 30 ? -9.383 -19.109 -6.605 1 97.31 30 THR B CA 1
ATOM 1645 C C . THR B 1 30 ? -9.922 -18.672 -5.246 1 97.31 30 THR B C 1
ATOM 1647 O O . THR B 1 30 ? -10.117 -17.484 -4.996 1 97.31 30 THR B O 1
ATOM 1650 N N . ALA B 1 31 ? -10.125 -19.578 -4.309 1 95 31 ALA B N 1
ATOM 1651 C CA . ALA B 1 31 ? -10.727 -19.297 -3.01 1 95 31 ALA B CA 1
ATOM 1652 C C . ALA B 1 31 ? -9.984 -18.188 -2.279 1 95 31 ALA B C 1
ATOM 1654 O O . ALA B 1 31 ? -10.594 -17.359 -1.596 1 95 31 ALA B O 1
ATOM 1655 N N . THR B 1 32 ? -8.688 -18.109 -2.441 1 91.56 32 THR B N 1
ATOM 1656 C CA . THR B 1 32 ? -7.898 -17.109 -1.724 1 91.56 32 THR B CA 1
ATOM 1657 C C . THR B 1 32 ? -7.418 -16.016 -2.672 1 91.56 32 THR B C 1
ATOM 1659 O O . THR B 1 32 ? -6.625 -15.148 -2.281 1 91.56 32 THR B O 1
ATOM 1662 N N . CYS B 1 33 ? -7.805 -16.109 -3.895 1 95.25 33 CYS B N 1
ATOM 1663 C CA . CYS B 1 33 ? -7.43 -15.094 -4.867 1 95.25 33 CYS B CA 1
ATOM 1664 C C . CYS B 1 33 ? -8.398 -13.922 -4.832 1 95.25 33 CYS B C 1
ATOM 1666 O O . CYS B 1 33 ? -9.484 -14.023 -4.258 1 95.25 33 CYS B O 1
ATOM 1668 N N . SER B 1 34 ? -8.008 -12.812 -5.422 1 92.81 34 SER B N 1
ATOM 1669 C CA . SER B 1 34 ? -8.852 -11.625 -5.465 1 92.81 34 SER B CA 1
ATOM 1670 C C . SER B 1 34 ? -9.844 -11.695 -6.617 1 92.81 34 SER B C 1
ATOM 1672 O O . SER B 1 34 ? -10.695 -10.812 -6.766 1 92.81 34 SER B O 1
ATOM 1674 N N . TRP B 1 35 ? -9.742 -12.703 -7.457 1 94.56 35 TRP B N 1
ATOM 1675 C CA . TRP B 1 35 ? -10.625 -12.891 -8.609 1 94.56 35 TRP B CA 1
ATOM 1676 C C . TRP B 1 35 ? -11.453 -14.156 -8.453 1 94.56 35 TRP B C 1
ATOM 1678 O O . TRP B 1 35 ? -11.102 -15.055 -7.68 1 94.56 35 TRP B O 1
ATOM 1688 N N . GLU B 1 36 ? -12.516 -14.211 -9.172 1 96.19 36 GLU B N 1
ATOM 1689 C CA . GLU B 1 36 ? -13.383 -15.383 -9.164 1 96.19 36 GLU B CA 1
ATOM 1690 C C . GLU B 1 36 ? -12.984 -16.375 -10.25 1 96.19 36 GLU B C 1
ATOM 1692 O O . GLU B 1 36 ? -12.336 -16 -11.227 1 96.19 36 GLU B O 1
ATOM 1697 N N . ALA B 1 37 ? -13.43 -17.562 -9.984 1 98.31 37 ALA B N 1
ATOM 1698 C CA . ALA B 1 37 ? -13.164 -18.594 -10.984 1 98.31 37 ALA B CA 1
ATOM 1699 C C . ALA B 1 37 ? -13.82 -18.25 -12.312 1 98.31 37 ALA B C 1
ATOM 1701 O O . ALA B 1 37 ? -14.969 -17.797 -12.352 1 98.31 37 ALA B O 1
ATOM 1702 N N . TYR B 1 38 ? -13.055 -18.422 -13.32 1 98.31 38 TYR B N 1
ATOM 1703 C CA . TYR B 1 38 ? -13.594 -18.188 -14.648 1 98.31 38 TYR B CA 1
ATOM 1704 C C . TYR B 1 38 ? -14.586 -19.281 -15.031 1 98.31 38 TYR B C 1
ATOM 1706 O O . TYR B 1 38 ? -14.391 -20.453 -14.695 1 98.31 38 TYR B O 1
ATOM 1714 N N . THR B 1 39 ? -15.602 -18.891 -15.797 1 98.12 39 THR B N 1
ATOM 1715 C CA . THR B 1 39 ? -16.609 -19.859 -16.25 1 98.12 39 THR B CA 1
ATOM 1716 C C . THR B 1 39 ? -16.672 -19.891 -17.781 1 98.12 39 THR B C 1
ATOM 1718 O O . THR B 1 39 ? -17.453 -20.656 -18.344 1 98.12 39 THR B O 1
ATOM 1721 N N . SER B 1 40 ? -15.852 -19.078 -18.422 1 98.31 40 SER B N 1
ATOM 1722 C CA . SER B 1 40 ? -15.828 -18.984 -19.875 1 98.31 40 SER B CA 1
ATOM 1723 C C . SER B 1 40 ? -14.398 -18.906 -20.391 1 98.31 40 SER B C 1
ATOM 1725 O O . SER B 1 40 ? -13.648 -18 -20.031 1 98.31 40 SER B O 1
ATOM 1727 N N . MET B 1 41 ? -14.117 -19.797 -21.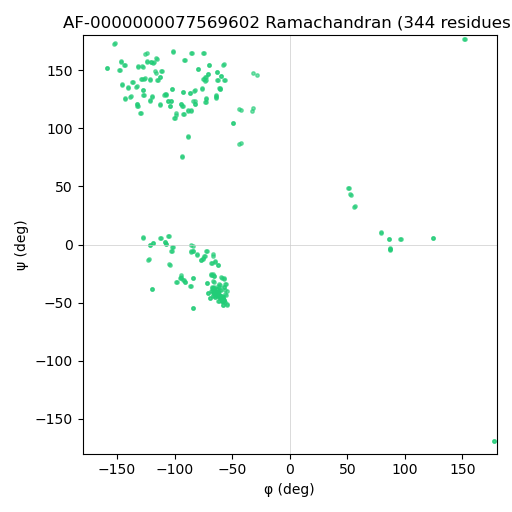328 1 97.56 41 MET B N 1
ATOM 1728 C CA . MET B 1 41 ? -12.797 -19.781 -21.938 1 97.56 41 MET B CA 1
ATOM 1729 C C . MET B 1 41 ? -12.578 -18.516 -22.75 1 97.56 41 MET B C 1
ATOM 1731 O O . MET B 1 41 ? -11.469 -18 -22.812 1 97.56 41 MET B O 1
ATOM 1735 N N . ASP B 1 42 ? -13.656 -18.062 -23.281 1 98.25 42 ASP B N 1
ATOM 1736 C CA . ASP B 1 42 ? -13.578 -16.844 -24.078 1 98.25 42 ASP B CA 1
ATOM 1737 C C . ASP B 1 42 ? -13.195 -15.648 -23.203 1 98.25 42 ASP B C 1
ATOM 1739 O O . ASP B 1 42 ? -12.398 -14.797 -23.609 1 98.25 42 ASP B O 1
ATOM 1743 N N . GLU B 1 43 ? -13.781 -15.617 -22.047 1 98.25 43 GLU B N 1
ATOM 1744 C CA . GLU B 1 43 ? -13.453 -14.547 -21.109 1 98.25 43 GLU B CA 1
ATOM 1745 C C . GLU B 1 43 ? -11.992 -14.633 -20.672 1 98.25 43 GLU B C 1
ATOM 1747 O O . GLU B 1 43 ? -11.305 -13.617 -20.562 1 98.25 43 GLU B O 1
ATOM 1752 N N . LEU B 1 44 ? -11.57 -15.82 -20.453 1 98.5 44 LEU B N 1
ATOM 1753 C CA . LEU B 1 44 ? -10.188 -16.016 -20.047 1 98.5 44 LEU B CA 1
ATOM 1754 C C . LEU B 1 44 ? -9.234 -15.625 -21.172 1 98.5 44 LEU B C 1
ATOM 1756 O O . LEU B 1 44 ? -8.188 -15.016 -20.922 1 98.5 44 LEU B O 1
ATOM 1760 N N . GLN B 1 45 ? -9.602 -16.016 -22.359 1 98.62 45 GLN B N 1
ATOM 1761 C CA . GLN B 1 45 ? -8.766 -15.648 -23.5 1 98.62 45 GLN B CA 1
ATOM 1762 C C . GLN B 1 45 ? -8.633 -14.133 -23.625 1 98.62 45 GLN B C 1
ATOM 1764 O O . GLN B 1 45 ? -7.539 -13.625 -23.875 1 98.62 45 GLN B O 1
ATOM 1769 N N . ARG B 1 46 ? -9.695 -13.453 -23.516 1 98.56 46 ARG B N 1
ATOM 1770 C CA . ARG B 1 46 ? -9.672 -11.992 -23.562 1 98.56 46 ARG B CA 1
ATOM 1771 C C . ARG B 1 46 ? -8.773 -11.422 -22.484 1 98.56 46 ARG B C 1
ATOM 1773 O O . ARG B 1 46 ? -7.969 -10.523 -22.734 1 98.56 46 ARG B O 1
ATOM 1780 N N . PHE B 1 47 ? -8.945 -11.938 -21.328 1 98.38 47 PHE B N 1
ATOM 1781 C CA . PHE B 1 47 ? -8.109 -11.516 -20.219 1 98.38 47 PHE B CA 1
ATOM 1782 C C . PHE B 1 47 ? -6.637 -11.711 -20.547 1 98.38 47 PHE B C 1
ATOM 1784 O O . PHE B 1 47 ? -5.824 -10.805 -20.344 1 98.38 47 PHE B O 1
ATOM 1791 N N . MET B 1 48 ? -6.266 -12.875 -21.031 1 98.56 48 MET B N 1
ATOM 1792 C CA . MET B 1 48 ? -4.879 -13.172 -21.359 1 98.56 48 MET B CA 1
ATOM 1793 C C . MET B 1 48 ? -4.348 -12.195 -22.406 1 98.56 48 MET B C 1
ATOM 1795 O O . MET B 1 48 ? -3.258 -11.641 -22.25 1 98.56 48 MET B O 1
ATOM 1799 N N . GLU B 1 49 ? -5.152 -11.961 -23.406 1 98.56 49 GLU B N 1
ATOM 1800 C CA . GLU B 1 49 ? -4.734 -11.102 -24.516 1 98.56 49 GLU B CA 1
ATOM 1801 C C . GLU B 1 49 ? -4.57 -9.656 -24.062 1 98.56 49 GLU B C 1
ATOM 1803 O O . GLU B 1 49 ? -3.654 -8.961 -24.516 1 98.56 49 GLU B O 1
ATOM 1808 N N . GLU B 1 50 ? -5.398 -9.234 -23.219 1 98.31 50 GLU B N 1
ATOM 1809 C CA . GLU B 1 50 ? -5.449 -7.816 -22.859 1 98.31 50 GLU B CA 1
ATOM 1810 C C . GLU B 1 50 ? -4.57 -7.516 -21.656 1 98.31 50 GLU B C 1
ATOM 1812 O O . GLU B 1 50 ? -4.023 -6.414 -21.547 1 98.31 50 GLU B O 1
ATOM 1817 N N . MET B 1 51 ? -4.441 -8.523 -20.781 1 97.81 51 MET B N 1
ATOM 1818 C CA . MET B 1 51 ? -3.805 -8.211 -19.5 1 97.81 51 MET B CA 1
ATOM 1819 C C . MET B 1 51 ? -2.547 -9.047 -19.297 1 97.81 51 MET B C 1
ATOM 1821 O O . MET B 1 51 ? -1.541 -8.555 -18.797 1 97.81 51 MET B O 1
ATOM 1825 N N . VAL B 1 52 ? -2.547 -10.227 -19.672 1 98.56 52 VAL B N 1
ATOM 1826 C CA . VAL B 1 52 ? -1.472 -11.164 -19.359 1 98.56 52 VAL B CA 1
ATOM 1827 C C . VAL B 1 52 ? -0.335 -11 -20.375 1 98.56 52 VAL B C 1
ATOM 1829 O O . VAL B 1 52 ? 0.795 -10.68 -19.984 1 98.56 52 VAL B O 1
ATOM 1832 N N . LEU B 1 53 ? -0.599 -11.094 -21.609 1 98.44 53 LEU B N 1
ATOM 1833 C CA . LEU B 1 53 ? 0.418 -11.148 -22.656 1 98.44 53 LEU B CA 1
ATOM 1834 C C . LEU B 1 53 ? 1.182 -9.828 -22.734 1 98.44 53 LEU B C 1
ATOM 1836 O O . LEU B 1 53 ? 2.398 -9.82 -22.938 1 98.44 53 LEU B O 1
ATOM 1840 N N . PRO B 1 54 ? 0.556 -8.688 -22.547 1 97.88 54 PRO B N 1
ATOM 1841 C CA . PRO B 1 54 ? 1.302 -7.426 -22.641 1 97.88 54 PRO B CA 1
ATOM 1842 C C . PRO B 1 54 ? 2.148 -7.148 -21.406 1 97.88 54 PRO B C 1
ATOM 1844 O O . PRO B 1 54 ? 2.992 -6.246 -21.422 1 97.88 54 PRO B O 1
ATOM 1847 N N . ASN B 1 55 ? 1.955 -7.84 -20.359 1 97.19 55 ASN B N 1
ATOM 1848 C CA . ASN B 1 55 ? 2.623 -7.59 -19.094 1 97.19 55 ASN B CA 1
ATOM 1849 C C . ASN B 1 55 ? 3.818 -8.523 -18.891 1 97.19 55 ASN B C 1
ATOM 1851 O O . ASN B 1 55 ? 3.645 -9.711 -18.641 1 97.19 55 ASN B O 1
ATOM 1855 N N . PRO B 1 56 ? 4.98 -7.984 -18.891 1 95.75 56 PRO B N 1
ATOM 1856 C CA . PRO B 1 56 ? 6.168 -8.844 -18.828 1 95.75 56 PRO B CA 1
ATOM 1857 C C . PRO B 1 56 ? 6.32 -9.547 -17.484 1 95.75 56 PRO B C 1
ATOM 1859 O O . PRO B 1 56 ? 7.078 -10.508 -17.375 1 95.75 56 PRO B O 1
ATOM 1862 N N . TRP B 1 57 ? 5.617 -9.078 -16.484 1 97.25 57 TRP B N 1
ATOM 1863 C CA . TRP B 1 57 ? 5.758 -9.688 -15.172 1 97.25 57 TRP B CA 1
ATOM 1864 C C . TRP B 1 57 ? 4.547 -10.555 -14.844 1 97.25 57 TRP B C 1
ATOM 1866 O O . TRP B 1 57 ? 4.371 -10.984 -13.703 1 97.25 57 TRP B O 1
ATOM 1876 N N . PHE B 1 58 ? 3.727 -10.711 -15.797 1 98.38 58 PHE B N 1
ATOM 1877 C CA . PHE B 1 58 ? 2.779 -11.82 -15.727 1 98.38 58 PHE B CA 1
ATOM 1878 C C . PHE B 1 58 ? 3.379 -13.086 -16.328 1 98.38 58 PHE B C 1
ATOM 1880 O O . PHE B 1 58 ? 3.197 -13.359 -17.516 1 98.38 58 PHE B O 1
ATOM 1887 N N . ARG B 1 59 ? 3.992 -13.906 -15.492 1 98.75 59 ARG B N 1
ATOM 1888 C CA . ARG B 1 59 ? 4.836 -14.977 -16 1 98.75 59 ARG B CA 1
ATOM 1889 C C . ARG B 1 59 ? 4.277 -16.344 -15.625 1 98.75 59 ARG B C 1
ATOM 1891 O O . ARG B 1 59 ? 3.742 -16.516 -14.523 1 98.75 59 ARG B O 1
ATOM 1898 N N . ALA B 1 60 ? 4.488 -17.281 -16.453 1 98.81 60 ALA B N 1
ATOM 1899 C CA . ALA B 1 60 ? 4.086 -18.672 -16.219 1 98.81 60 ALA B CA 1
ATOM 1900 C C . ALA B 1 60 ? 5.102 -19.391 -15.352 1 98.81 60 ALA B C 1
ATOM 1902 O O . ALA B 1 60 ? 6.312 -19.25 -15.539 1 98.81 60 ALA B O 1
ATOM 1903 N N . ILE B 1 61 ? 4.586 -20.062 -14.398 1 98.75 61 ILE B N 1
ATOM 1904 C CA . ILE B 1 61 ? 5.363 -21.078 -13.695 1 98.75 61 ILE B CA 1
ATOM 1905 C C . ILE B 1 61 ? 5.344 -22.391 -14.484 1 98.75 61 ILE B C 1
ATOM 1907 O O . ILE B 1 61 ? 4.281 -22.984 -14.695 1 98.75 61 ILE B O 1
ATOM 1911 N N . VAL B 1 62 ? 6.566 -22.844 -14.852 1 98.31 62 VAL B N 1
ATOM 1912 C CA . VAL B 1 62 ? 6.621 -23.984 -15.766 1 98.31 62 VAL B CA 1
ATOM 1913 C C . VAL B 1 62 ? 7.352 -25.156 -15.094 1 98.31 62 VAL B C 1
ATOM 1915 O O . VAL B 1 62 ? 8.445 -24.969 -14.555 1 98.31 62 VAL B O 1
ATOM 1918 N N . VAL B 1 63 ? 6.707 -26.266 -15.094 1 97.19 63 VAL B N 1
ATOM 1919 C CA . VAL B 1 63 ? 7.289 -27.531 -1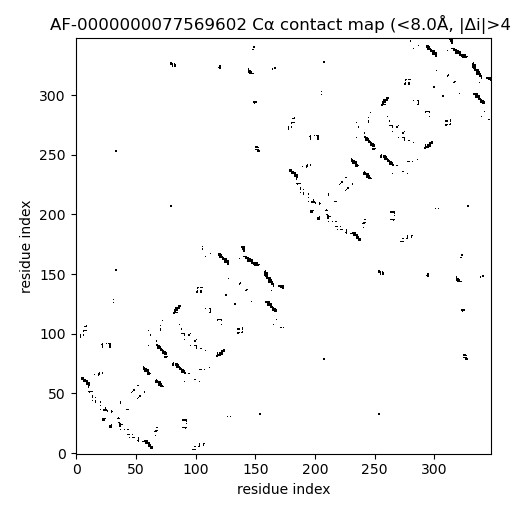4.648 1 97.19 63 VAL B CA 1
ATOM 1920 C C . VAL B 1 63 ? 7.238 -28.547 -15.789 1 97.19 63 VAL B C 1
ATOM 1922 O O . VAL B 1 63 ? 6.164 -28.844 -16.312 1 97.19 63 VAL B O 1
ATOM 1925 N N . GLY B 1 64 ? 8.336 -29.094 -16.172 1 93 64 GLY B N 1
ATOM 1926 C CA . GLY B 1 64 ? 8.367 -30.062 -17.25 1 93 64 GLY B CA 1
ATOM 1927 C C . GLY B 1 64 ? 7.77 -29.531 -18.547 1 93 64 GLY B C 1
ATOM 1928 O O . GLY B 1 64 ? 7.004 -30.234 -19.203 1 93 64 GLY B O 1
ATOM 1929 N N . GLY B 1 65 ? 7.926 -28.266 -18.797 1 93.06 65 GLY B N 1
ATOM 1930 C CA . GLY B 1 65 ? 7.465 -27.656 -20.031 1 93.06 65 GLY B CA 1
ATOM 1931 C C . GLY B 1 65 ? 6.016 -27.203 -19.969 1 93.06 65 GLY B C 1
ATOM 1932 O O . GLY B 1 65 ? 5.516 -26.578 -20.906 1 93.06 65 GLY B O 1
ATOM 1933 N N . ARG B 1 66 ? 5.371 -27.484 -18.891 1 95.62 66 ARG B N 1
ATOM 1934 C CA . ARG B 1 66 ? 3.951 -27.172 -18.75 1 95.62 66 ARG B CA 1
ATOM 1935 C C . ARG B 1 66 ? 3.729 -26.016 -17.797 1 95.62 66 ARG B C 1
ATOM 1937 O O . ARG B 1 66 ? 4.246 -26.016 -16.672 1 95.62 66 ARG B O 1
ATOM 1944 N N . PRO B 1 67 ? 2.953 -25.031 -18.297 1 98.56 67 PRO B N 1
ATOM 1945 C CA . PRO B 1 67 ? 2.523 -24.031 -17.312 1 98.56 67 PRO B CA 1
ATOM 1946 C C . PRO B 1 67 ? 1.618 -24.609 -16.234 1 98.56 67 PRO B C 1
ATOM 1948 O O . PRO B 1 67 ? 0.642 -25.297 -16.547 1 98.56 67 PRO B O 1
ATOM 1951 N N . VAL B 1 68 ? 1.954 -24.359 -15 1 98.44 68 VAL B N 1
ATOM 1952 C CA . VAL B 1 68 ? 1.174 -24.922 -13.906 1 98.44 68 VAL B CA 1
ATOM 1953 C C . VAL B 1 68 ? 0.76 -23.828 -12.938 1 98.44 68 VAL B C 1
ATOM 1955 O O . VAL B 1 68 ? 0.243 -24.109 -11.852 1 98.44 68 VAL B O 1
ATOM 1958 N N . GLY B 1 69 ? 1.027 -22.562 -13.25 1 98.69 69 GLY B N 1
ATOM 1959 C CA . GLY B 1 69 ? 0.702 -21.406 -12.422 1 98.69 69 GLY B CA 1
ATOM 1960 C C . GLY B 1 69 ? 1.195 -20.094 -13.008 1 98.69 69 GLY B C 1
ATOM 1961 O O . GLY B 1 69 ? 1.59 -20.047 -14.172 1 98.69 69 GLY B O 1
ATOM 1962 N N . ALA B 1 70 ? 1.14 -19.047 -12.219 1 98.88 70 ALA B N 1
ATOM 1963 C CA . ALA B 1 70 ? 1.566 -17.734 -12.664 1 98.88 70 ALA B CA 1
ATOM 1964 C C . ALA B 1 70 ? 2.15 -16.922 -11.508 1 98.88 70 ALA B C 1
ATOM 1966 O O . ALA B 1 70 ? 1.797 -17.141 -10.352 1 98.88 70 ALA B O 1
ATOM 1967 N N . VAL B 1 71 ? 3.039 -16.078 -11.82 1 98.69 71 VAL B N 1
ATOM 1968 C CA . VAL B 1 71 ? 3.543 -15.062 -10.906 1 98.69 71 VAL B CA 1
ATOM 1969 C C . VAL B 1 71 ? 3.314 -13.672 -11.5 1 98.69 71 VAL B C 1
ATOM 1971 O O . VAL B 1 71 ? 3.385 -13.492 -12.719 1 98.69 71 VAL B O 1
ATOM 1974 N N . THR B 1 72 ? 2.975 -12.758 -10.688 1 98.56 72 THR B N 1
ATOM 1975 C CA . THR B 1 72 ? 2.828 -11.367 -11.094 1 98.56 72 THR B CA 1
ATOM 1976 C C . THR B 1 72 ? 3.639 -10.453 -10.18 1 98.56 72 THR B C 1
ATOM 1978 O O . THR B 1 72 ? 3.994 -10.836 -9.062 1 98.56 72 THR B O 1
ATOM 1981 N N . LEU B 1 73 ? 4.055 -9.328 -10.664 1 98.44 73 LEU B N 1
ATOM 1982 C CA . LEU B 1 73 ? 4.703 -8.266 -9.914 1 98.44 73 LEU B CA 1
ATOM 1983 C C . LEU B 1 73 ? 4.074 -6.91 -10.234 1 98.44 73 LEU B C 1
ATOM 1985 O O . LEU B 1 73 ? 4.035 -6.504 -11.398 1 98.44 73 LEU B O 1
ATOM 1989 N N . LYS B 1 74 ? 3.551 -6.309 -9.273 1 96.38 74 LYS B N 1
ATOM 1990 C CA . LYS B 1 74 ? 3 -4.965 -9.422 1 96.38 74 LYS B CA 1
ATOM 1991 C C . LYS B 1 74 ? 3.926 -3.92 -8.805 1 96.38 74 LYS B C 1
ATOM 1993 O O . LYS B 1 74 ? 4.195 -3.949 -7.605 1 96.38 74 LYS B O 1
ATOM 1998 N N . VAL B 1 75 ? 4.387 -3.035 -9.617 1 95.81 75 VAL B N 1
ATOM 1999 C CA . VAL B 1 75 ? 5.223 -1.928 -9.172 1 95.81 75 VAL B CA 1
ATOM 2000 C C . VAL B 1 75 ? 4.469 -0.611 -9.336 1 95.81 75 VAL B C 1
ATOM 2002 O O . VAL B 1 75 ? 4.012 -0.281 -10.43 1 95.81 75 VAL B O 1
ATOM 2005 N N . PRO B 1 76 ? 4.297 0.042 -8.219 1 91.56 76 PRO B N 1
ATOM 2006 C CA . PRO B 1 76 ? 3.576 1.313 -8.312 1 91.56 76 PRO B CA 1
ATOM 2007 C C . PRO B 1 76 ? 4.234 2.293 -9.281 1 91.56 76 PRO B C 1
ATOM 2009 O O . PRO B 1 76 ? 5.449 2.238 -9.5 1 91.56 76 PRO B O 1
ATOM 2012 N N . GLU B 1 77 ? 3.426 3.207 -9.805 1 85.38 77 GLU B N 1
ATOM 2013 C CA . GLU B 1 77 ? 3.916 4.188 -10.773 1 85.38 77 GLU B CA 1
ATOM 2014 C C . GLU B 1 77 ? 4.547 5.387 -10.07 1 85.38 77 GLU B C 1
ATOM 2016 O O . GLU B 1 77 ? 5.422 6.051 -10.633 1 85.38 77 GLU B O 1
ATOM 2021 N N . ASP B 1 78 ? 4.047 5.641 -8.898 1 82.88 78 ASP B N 1
ATOM 2022 C CA . ASP B 1 78 ? 4.586 6.773 -8.156 1 82.88 78 ASP B CA 1
ATOM 2023 C C . ASP B 1 78 ? 6.078 6.598 -7.887 1 82.88 78 ASP B C 1
ATOM 2025 O O . ASP B 1 78 ? 6.512 5.547 -7.41 1 82.88 78 ASP B O 1
ATOM 2029 N N . ALA B 1 79 ? 6.832 7.617 -8.102 1 79 79 ALA B N 1
ATOM 2030 C CA . ALA B 1 79 ? 8.289 7.562 -8.008 1 79 79 ALA B CA 1
ATOM 2031 C C . ALA B 1 79 ? 8.734 7.164 -6.602 1 79 79 ALA B C 1
ATOM 2033 O O . ALA B 1 79 ? 9.703 6.422 -6.438 1 79 79 ALA B O 1
ATOM 2034 N N . SER B 1 80 ? 8.078 7.645 -5.613 1 80.31 80 SER B N 1
ATOM 2035 C CA . SER B 1 80 ? 8.461 7.379 -4.234 1 80.31 80 SER B CA 1
ATOM 2036 C C . SER B 1 80 ? 8.125 5.945 -3.83 1 80.31 80 SER B C 1
ATOM 2038 O O . SER B 1 80 ? 8.594 5.461 -2.799 1 80.31 80 SER B O 1
ATOM 2040 N N . GLU B 1 81 ? 7.387 5.254 -4.664 1 89.31 81 GLU B N 1
ATOM 2041 C CA . GLU B 1 81 ? 6.926 3.92 -4.293 1 89.31 81 GLU B CA 1
ATOM 2042 C C . GLU B 1 81 ? 7.461 2.861 -5.254 1 89.31 81 GLU B C 1
ATOM 2044 O O . GLU B 1 81 ? 7.203 1.669 -5.078 1 89.31 81 GLU B O 1
ATOM 2049 N N . ARG B 1 82 ? 8.25 3.287 -6.215 1 94.06 82 ARG B N 1
ATOM 2050 C CA . ARG B 1 82 ? 8.734 2.375 -7.242 1 94.06 82 ARG B CA 1
ATOM 2051 C C . ARG B 1 82 ? 9.836 1.468 -6.699 1 94.06 82 ARG B C 1
ATOM 2053 O O . ARG B 1 82 ? 10.219 0.49 -7.344 1 94.06 82 ARG B O 1
ATOM 2060 N N . CYS B 1 83 ? 10.344 1.802 -5.531 1 96.81 83 CYS B N 1
ATOM 2061 C CA . CYS B 1 83 ? 11.398 1.007 -4.906 1 96.81 83 CYS B CA 1
ATOM 2062 C C . CYS B 1 83 ? 10.844 -0.32 -4.395 1 96.81 83 CYS B C 1
ATOM 2064 O O . CYS B 1 83 ? 11.602 -1.163 -3.908 1 96.81 83 CYS B O 1
ATOM 2066 N N . ARG B 1 84 ? 9.547 -0.518 -4.465 1 97.94 84 ARG B N 1
ATOM 2067 C CA . ARG B 1 84 ? 8.969 -1.763 -3.971 1 97.94 84 ARG B CA 1
ATOM 2068 C C . ARG B 1 84 ? 8.008 -2.361 -4.996 1 97.94 84 ARG B C 1
ATOM 2070 O O . ARG B 1 84 ? 7.449 -1.643 -5.828 1 97.94 84 ARG B O 1
ATOM 2077 N N . GLY B 1 85 ? 7.828 -3.65 -4.973 1 98.12 85 GLY B N 1
ATOM 2078 C CA . GLY B 1 85 ? 6.895 -4.387 -5.809 1 98.12 85 GLY B CA 1
ATOM 2079 C C . GLY B 1 85 ? 6.125 -5.453 -5.051 1 98.12 85 GLY B C 1
ATOM 2080 O O . GLY B 1 85 ? 6.676 -6.102 -4.156 1 98.12 85 GLY B O 1
ATOM 2081 N N . GLU B 1 86 ? 4.91 -5.582 -5.348 1 98.44 86 GLU B N 1
ATOM 2082 C CA . GLU B 1 86 ? 4.074 -6.613 -4.738 1 98.44 86 GLU B CA 1
ATOM 2083 C C . GLU B 1 86 ? 4.035 -7.867 -5.605 1 98.44 86 GLU B C 1
ATOM 2085 O O . GLU B 1 86 ? 3.598 -7.82 -6.758 1 98.44 86 GLU B O 1
ATOM 2090 N N . LEU B 1 87 ? 4.48 -8.953 -5.059 1 98.81 87 LEU B N 1
ATOM 2091 C CA . LEU B 1 87 ? 4.52 -10.234 -5.754 1 98.81 87 LEU B CA 1
ATOM 2092 C C . LEU B 1 87 ? 3.256 -11.047 -5.48 1 98.81 87 LEU B C 1
ATOM 2094 O O . LEU B 1 87 ? 2.807 -11.125 -4.336 1 98.81 87 LEU B O 1
ATOM 2098 N N . GLY B 1 88 ? 2.656 -11.547 -6.469 1 98.5 88 GLY B N 1
ATOM 2099 C CA . GLY B 1 88 ? 1.572 -12.516 -6.398 1 98.5 88 GLY B CA 1
ATOM 2100 C C . GLY B 1 88 ? 1.891 -13.812 -7.109 1 98.5 88 GLY B C 1
ATOM 2101 O O . GLY B 1 88 ? 2.727 -13.844 -8.016 1 98.5 88 GLY B O 1
ATOM 2102 N N . TYR B 1 89 ? 1.213 -14.828 -6.711 1 98.75 89 TYR B N 1
ATOM 2103 C CA . TYR B 1 89 ? 1.434 -16.125 -7.352 1 98.75 89 TYR B CA 1
ATOM 2104 C C . TYR B 1 89 ? 0.236 -17.047 -7.148 1 98.75 89 TYR B C 1
ATOM 2106 O O . TYR B 1 89 ? -0.486 -16.922 -6.156 1 98.75 89 TYR B O 1
ATOM 2114 N N . VAL B 1 90 ? 0.077 -17.906 -8.078 1 98.62 90 VAL B N 1
ATOM 2115 C CA . VAL B 1 90 ? -0.969 -18.922 -8.055 1 98.62 90 VAL B CA 1
ATOM 2116 C C . VAL B 1 90 ? -0.46 -20.203 -8.719 1 98.62 90 VAL B C 1
ATOM 2118 O O . VAL B 1 90 ? 0.279 -20.141 -9.703 1 98.62 90 VAL B O 1
ATOM 2121 N N . VAL B 1 91 ? -0.758 -21.297 -8.148 1 98.44 91 VAL B N 1
ATOM 2122 C CA . VAL B 1 91 ? -0.354 -22.609 -8.664 1 98.44 91 VAL B CA 1
ATOM 2123 C C . VAL B 1 91 ? -1.57 -23.516 -8.75 1 98.44 91 VAL B C 1
ATOM 2125 O O . VAL B 1 91 ? -2.422 -23.531 -7.859 1 98.44 91 VAL B O 1
ATOM 2128 N N . ALA B 1 92 ? -1.612 -24.328 -9.789 1 98.5 92 ALA B N 1
ATOM 2129 C CA . ALA B 1 92 ? -2.68 -25.312 -9.953 1 98.5 92 ALA B CA 1
ATOM 2130 C C . ALA B 1 92 ? -2.711 -26.281 -8.773 1 98.5 92 ALA B C 1
ATOM 2132 O O . ALA B 1 92 ? -1.663 -26.688 -8.273 1 98.5 92 ALA B O 1
ATOM 2133 N N . TYR B 1 93 ? -3.881 -26.672 -8.43 1 98.12 93 TYR B N 1
ATOM 2134 C CA . TYR B 1 93 ? -4.125 -27.469 -7.238 1 98.12 93 TYR B CA 1
ATOM 2135 C C . TYR B 1 93 ? -3.289 -28.75 -7.258 1 98.12 93 TYR B C 1
ATOM 2137 O O . TYR B 1 93 ? -2.73 -29.141 -6.234 1 98.12 93 TYR B O 1
ATOM 2145 N N . GLU B 1 94 ? -3.141 -29.359 -8.359 1 96.56 94 GLU B N 1
ATOM 2146 C CA . GLU B 1 94 ? -2.457 -30.641 -8.477 1 96.56 94 GLU B CA 1
ATOM 2147 C C . GLU B 1 94 ? -0.979 -30.516 -8.109 1 96.56 94 GLU B C 1
ATOM 2149 O O . GLU B 1 94 ? -0.307 -31.516 -7.863 1 96.56 94 GLU B O 1
ATOM 2154 N N . TRP B 1 95 ? -0.505 -29.328 -8.055 1 96.44 95 TRP B N 1
ATOM 2155 C CA . TRP B 1 95 ? 0.917 -29.109 -7.805 1 96.44 95 TRP B CA 1
ATOM 2156 C C . TRP B 1 95 ? 1.15 -28.578 -6.398 1 96.44 95 TRP B C 1
ATOM 2158 O O . TRP B 1 95 ? 2.291 -28.312 -6.012 1 96.44 95 TRP B O 1
ATOM 2168 N N . TRP B 1 96 ? 0.093 -28.391 -5.609 1 96.5 96 TRP B N 1
ATOM 2169 C CA . TRP B 1 96 ? 0.238 -27.938 -4.234 1 96.5 96 TRP B CA 1
ATOM 2170 C C . TRP B 1 96 ? 1.022 -28.938 -3.396 1 96.5 96 TRP B C 1
ATOM 2172 O O . TRP B 1 96 ? 0.861 -30.156 -3.559 1 96.5 96 TRP B O 1
ATOM 2182 N N . GLY B 1 97 ? 1.842 -28.359 -2.533 1 94.75 97 GLY B N 1
ATOM 2183 C CA . GLY B 1 97 ? 2.561 -29.203 -1.594 1 94.75 97 GLY B CA 1
ATOM 2184 C C . GLY B 1 97 ? 3.773 -29.875 -2.207 1 94.75 97 GLY B C 1
ATOM 2185 O O . GLY B 1 97 ? 4.359 -30.781 -1.602 1 94.75 97 GLY B O 1
ATOM 2186 N N . LYS B 1 98 ? 4.145 -29.469 -3.389 1 94.88 98 LYS B N 1
ATOM 2187 C CA . LYS B 1 98 ? 5.242 -30.141 -4.09 1 94.88 98 LYS B CA 1
ATOM 2188 C C . LYS B 1 98 ? 6.453 -29.219 -4.211 1 94.88 98 LYS B C 1
ATOM 2190 O O . LYS B 1 98 ? 7.395 -29.516 -4.949 1 94.88 98 LYS B O 1
ATOM 2195 N N . GLY B 1 99 ? 6.371 -28.078 -3.605 1 96 99 GLY B N 1
ATOM 2196 C CA . GLY B 1 99 ? 7.504 -27.172 -3.615 1 96 99 GLY B CA 1
ATOM 2197 C C . GLY B 1 99 ? 7.543 -26.266 -4.84 1 96 99 GLY B C 1
ATOM 2198 O O . GLY B 1 99 ? 8.469 -25.484 -5.008 1 96 99 GLY B O 1
ATOM 2199 N N . VAL B 1 100 ? 6.539 -26.328 -5.672 1 97.5 100 VAL B N 1
ATOM 2200 C CA . VAL B 1 100 ? 6.508 -25.594 -6.938 1 97.5 100 VAL B CA 1
ATOM 2201 C C . VAL B 1 100 ? 6.387 -24.109 -6.668 1 97.5 100 VAL B C 1
ATOM 2203 O O . VAL B 1 100 ? 7.148 -23.297 -7.219 1 97.5 100 VAL B O 1
ATOM 2206 N N . ALA B 1 101 ? 5.523 -23.734 -5.805 1 97.94 101 ALA B N 1
ATOM 2207 C CA . ALA B 1 101 ? 5.344 -22.312 -5.477 1 97.94 101 ALA B CA 1
ATOM 2208 C C . ALA B 1 101 ? 6.605 -21.734 -4.844 1 97.94 101 ALA B C 1
ATOM 2210 O O . ALA B 1 101 ? 7.02 -20.625 -5.184 1 97.94 101 ALA B O 1
ATOM 2211 N N . THR B 1 102 ? 7.188 -22.484 -3.93 1 98.06 102 THR B N 1
ATOM 2212 C CA . THR B 1 102 ? 8.398 -22.016 -3.264 1 98.06 102 THR B CA 1
ATOM 2213 C C . THR B 1 102 ? 9.5 -21.734 -4.281 1 98.06 102 THR B C 1
ATOM 2215 O O . THR B 1 102 ? 10.117 -20.672 -4.258 1 98.06 102 THR B O 1
ATOM 2218 N N . ALA B 1 103 ? 9.68 -22.672 -5.176 1 97.88 103 ALA B N 1
ATOM 2219 C CA . ALA B 1 103 ? 10.695 -22.5 -6.219 1 97.88 103 ALA B CA 1
ATOM 2220 C C . ALA B 1 103 ? 10.367 -21.297 -7.109 1 97.88 103 ALA B C 1
ATOM 2222 O O . ALA B 1 103 ? 11.25 -20.516 -7.445 1 97.88 103 ALA B O 1
ATOM 2223 N N . ALA B 1 104 ? 9.148 -21.141 -7.477 1 98.38 104 ALA B N 1
ATOM 2224 C CA . ALA B 1 104 ? 8.711 -20.062 -8.359 1 98.38 104 ALA B CA 1
ATOM 2225 C C . ALA B 1 104 ? 8.898 -18.703 -7.691 1 98.38 104 ALA B C 1
ATOM 2227 O O . ALA B 1 104 ? 9.398 -17.766 -8.312 1 98.38 104 ALA B O 1
ATOM 2228 N N . VAL B 1 105 ? 8.508 -18.609 -6.43 1 98.56 105 VAL B N 1
ATOM 2229 C CA . VAL B 1 105 ? 8.594 -17.359 -5.688 1 98.56 105 VAL B CA 1
ATOM 2230 C C . VAL B 1 105 ? 10.062 -16.953 -5.516 1 98.56 105 VAL B C 1
ATOM 2232 O O . VAL B 1 105 ? 10.422 -15.789 -5.676 1 98.56 105 VAL B O 1
ATOM 2235 N N . ARG B 1 106 ? 10.867 -17.906 -5.207 1 98.31 106 ARG B N 1
ATOM 2236 C CA . ARG B 1 106 ? 12.297 -17.625 -5.109 1 98.31 106 ARG B CA 1
ATOM 2237 C C . ARG B 1 106 ? 12.828 -17.062 -6.422 1 98.31 106 ARG B C 1
ATOM 2239 O O . ARG B 1 106 ? 13.484 -16.016 -6.434 1 98.31 106 ARG B O 1
ATOM 2246 N N . THR B 1 107 ? 12.547 -17.766 -7.48 1 97.88 107 THR B N 1
ATOM 2247 C CA . THR B 1 107 ? 13.023 -17.359 -8.805 1 97.88 107 THR B CA 1
ATOM 2248 C C . THR B 1 107 ? 12.477 -15.984 -9.18 1 97.88 107 THR B C 1
ATOM 2250 O O . THR B 1 107 ? 13.211 -15.141 -9.688 1 97.88 107 THR B O 1
ATOM 2253 N N . ALA B 1 108 ? 11.219 -15.766 -8.93 1 98.62 108 ALA B N 1
ATOM 2254 C CA . ALA B 1 108 ? 10.578 -14.492 -9.242 1 98.62 108 ALA B CA 1
ATOM 2255 C C . ALA B 1 108 ? 11.203 -13.359 -8.438 1 98.62 108 ALA B C 1
ATOM 2257 O O . ALA B 1 108 ? 11.438 -12.266 -8.969 1 98.62 108 ALA B O 1
ATOM 2258 N N . THR B 1 109 ? 11.422 -13.609 -7.184 1 98.69 109 THR B N 1
ATOM 2259 C CA . THR B 1 109 ? 12.016 -12.602 -6.309 1 98.69 109 THR B CA 1
ATOM 2260 C C . THR B 1 109 ? 13.414 -12.219 -6.793 1 98.69 109 THR B C 1
ATOM 2262 O O . THR B 1 109 ? 13.727 -11.039 -6.922 1 98.69 109 THR B O 1
ATOM 2265 N N . GLU B 1 110 ? 14.18 -13.227 -7.047 1 98.12 110 GLU B N 1
ATOM 2266 C CA . GLU B 1 110 ? 15.523 -13 -7.562 1 98.12 110 GLU B CA 1
ATOM 2267 C C . GLU B 1 110 ? 15.492 -12.203 -8.867 1 98.12 110 GLU B C 1
ATOM 2269 O O . GLU B 1 110 ? 16.219 -11.227 -9.023 1 98.12 110 GLU B O 1
ATOM 2274 N N . ALA B 1 111 ? 14.672 -12.602 -9.797 1 98.25 111 ALA B N 1
ATOM 2275 C CA . ALA B 1 111 ? 14.547 -11.938 -11.094 1 98.25 111 ALA B CA 1
ATOM 2276 C C . ALA B 1 111 ? 14.078 -10.492 -10.922 1 98.25 111 ALA B C 1
ATOM 2278 O O . ALA B 1 111 ? 14.586 -9.586 -11.578 1 98.25 111 ALA B O 1
ATOM 2279 N N . ALA B 1 112 ? 13.039 -10.289 -10.047 1 98.5 112 ALA B N 1
ATOM 2280 C CA . ALA B 1 112 ? 12.5 -8.945 -9.836 1 98.5 112 ALA B CA 1
ATOM 2281 C C . ALA B 1 112 ? 13.578 -7.988 -9.344 1 98.5 112 ALA B C 1
ATOM 2283 O O . ALA B 1 112 ? 13.734 -6.887 -9.883 1 98.5 112 ALA B O 1
ATOM 2284 N N . LEU B 1 113 ? 14.32 -8.383 -8.344 1 98.25 113 LEU B N 1
ATOM 2285 C CA . LEU B 1 113 ? 15.359 -7.539 -7.754 1 98.25 113 LEU B CA 1
ATOM 2286 C C . LEU B 1 113 ? 16.484 -7.281 -8.75 1 98.25 113 LEU B C 1
ATOM 2288 O O . LEU B 1 113 ? 17.109 -6.223 -8.719 1 98.25 113 LEU B O 1
ATOM 2292 N N . ALA B 1 114 ? 16.688 -8.172 -9.672 1 97.69 114 ALA B N 1
ATOM 2293 C CA . ALA B 1 114 ? 17.766 -8.039 -10.656 1 97.69 114 ALA B CA 1
ATOM 2294 C C . ALA B 1 114 ? 17.297 -7.211 -11.852 1 97.69 114 ALA B C 1
ATOM 2296 O O . ALA B 1 114 ? 18.078 -6.414 -12.391 1 97.69 114 ALA B O 1
ATOM 2297 N N . GLU B 1 115 ? 16.047 -7.348 -12.25 1 97.25 115 GLU B N 1
ATOM 2298 C CA . GLU B 1 115 ? 15.609 -6.832 -13.539 1 97.25 115 GLU B CA 1
ATOM 2299 C C . GLU B 1 115 ? 14.938 -5.469 -13.391 1 97.25 115 GLU B C 1
ATOM 2301 O O . GLU B 1 115 ? 14.945 -4.664 -14.32 1 97.25 115 GLU B O 1
ATOM 2306 N N . VAL B 1 116 ? 14.273 -5.254 -12.289 1 96.75 116 VAL B N 1
ATOM 2307 C CA . VAL B 1 116 ? 13.523 -4.012 -12.109 1 96.75 116 VAL B CA 1
ATOM 2308 C C . VAL B 1 116 ? 14.438 -2.943 -11.508 1 96.75 116 VAL B C 1
ATOM 2310 O O . VAL B 1 116 ? 14.836 -3.049 -10.344 1 96.75 116 VAL B O 1
ATOM 2313 N N . GLU B 1 117 ? 14.648 -1.935 -12.289 1 94.75 117 GLU B N 1
ATOM 2314 C CA . GLU B 1 117 ? 15.547 -0.871 -11.859 1 94.75 117 GLU B CA 1
ATOM 2315 C C . GLU B 1 117 ? 15.008 -0.144 -10.633 1 94.75 117 GLU B C 1
ATOM 2317 O O . GLU B 1 117 ? 13.844 0.269 -10.617 1 94.75 117 GLU B O 1
ATOM 2322 N N . GLY B 1 118 ? 15.82 -0.079 -9.633 1 94.94 118 GLY B N 1
ATOM 2323 C CA . GLY B 1 118 ? 15.469 0.688 -8.445 1 94.94 118 GLY B CA 1
ATOM 2324 C C . GLY B 1 118 ? 14.68 -0.111 -7.434 1 94.94 118 GLY B C 1
ATOM 2325 O O . GLY B 1 118 ? 14.391 0.376 -6.336 1 94.94 118 GLY B O 1
ATOM 2326 N N . LEU B 1 119 ? 14.359 -1.327 -7.797 1 97.56 119 LEU B N 1
ATOM 2327 C CA . LEU B 1 119 ? 13.594 -2.158 -6.871 1 97.56 119 LEU B CA 1
ATOM 2328 C C . LEU B 1 119 ? 14.469 -2.623 -5.715 1 97.56 119 LEU B C 1
ATOM 2330 O O . LEU B 1 119 ? 15.523 -3.221 -5.926 1 97.56 119 LEU B O 1
ATOM 2334 N N . GLU B 1 120 ? 14.023 -2.355 -4.461 1 98.06 120 GLU B N 1
ATOM 2335 C CA . GLU B 1 120 ? 14.789 -2.695 -3.27 1 98.06 120 GLU B CA 1
ATOM 2336 C C . GLU B 1 120 ? 14 -3.605 -2.34 1 98.06 120 GLU B C 1
ATOM 2338 O O . GLU B 1 120 ? 14.547 -4.152 -1.379 1 98.06 120 GLU B O 1
ATOM 2343 N N . ARG B 1 121 ? 12.797 -3.723 -2.572 1 98.69 121 ARG B N 1
ATOM 2344 C CA . ARG B 1 121 ? 11.867 -4.453 -1.716 1 98.69 121 ARG B CA 1
ATOM 2345 C C . ARG B 1 121 ? 10.82 -5.188 -2.545 1 98.69 121 ARG B C 1
ATOM 2347 O O . ARG B 1 121 ? 10.211 -4.602 -3.445 1 98.69 121 ARG B O 1
ATOM 2354 N N . VAL B 1 122 ? 10.672 -6.461 -2.346 1 98.88 122 VAL B N 1
ATOM 2355 C CA . VAL B 1 122 ? 9.539 -7.238 -2.836 1 98.88 122 VAL B CA 1
ATOM 2356 C C . VAL B 1 122 ? 8.633 -7.625 -1.669 1 98.88 122 VAL B C 1
ATOM 2358 O O . VAL B 1 122 ? 9.109 -8.047 -0.616 1 98.88 122 VAL B O 1
ATOM 2361 N N . GLU B 1 123 ? 7.371 -7.355 -1.829 1 98.88 123 GLU B N 1
ATOM 2362 C CA . GLU B 1 123 ? 6.434 -7.688 -0.76 1 98.88 123 GLU B CA 1
ATOM 2363 C C . GLU B 1 123 ? 5.309 -8.586 -1.269 1 98.88 123 GLU B C 1
ATOM 2365 O O . GLU B 1 123 ? 5.078 -8.672 -2.477 1 98.88 123 GLU B O 1
ATOM 2370 N N . ALA B 1 124 ? 4.738 -9.258 -0.391 1 98.81 124 ALA B N 1
ATOM 2371 C CA . ALA B 1 124 ? 3.607 -10.141 -0.664 1 98.81 124 ALA B CA 1
ATOM 2372 C C . ALA B 1 124 ? 2.566 -10.055 0.448 1 98.81 124 ALA B C 1
ATOM 2374 O O . ALA B 1 124 ? 2.914 -10.016 1.631 1 98.81 124 ALA B O 1
ATOM 2375 N N . LEU B 1 125 ? 1.365 -9.977 0.04 1 98.31 125 LEU B N 1
ATOM 2376 C CA . LEU B 1 125 ? 0.219 -9.906 0.94 1 98.31 125 LEU B CA 1
ATOM 2377 C C . LEU B 1 125 ? -0.535 -11.234 0.961 1 98.31 125 LEU B C 1
ATOM 2379 O O . LEU B 1 125 ? -0.97 -11.719 -0.084 1 98.31 125 LEU B O 1
ATOM 2383 N N . VAL B 1 126 ? -0.673 -11.773 2.148 1 98.44 126 VAL B N 1
ATOM 2384 C CA . VAL B 1 126 ? -1.317 -13.078 2.295 1 98.44 126 VAL B CA 1
ATOM 2385 C C . VAL B 1 126 ? -2.443 -12.984 3.324 1 98.44 126 VAL B C 1
ATOM 2387 O O . VAL B 1 126 ? -2.229 -12.523 4.445 1 98.44 126 VAL B O 1
ATOM 2390 N N . GLU B 1 127 ? -3.6 -13.461 2.9 1 97.19 127 GLU B N 1
ATOM 2391 C CA . GLU B 1 127 ? -4.664 -13.523 3.898 1 97.19 127 GLU B CA 1
ATOM 2392 C C . GLU B 1 127 ? -4.238 -14.367 5.102 1 97.19 127 GLU B C 1
ATOM 2394 O O . GLU B 1 127 ? -3.611 -15.414 4.941 1 97.19 127 GLU B O 1
ATOM 2399 N N . VAL B 1 128 ? -4.617 -13.969 6.312 1 97.62 128 VAL B N 1
ATOM 2400 C CA . VAL B 1 128 ? -4.199 -14.602 7.555 1 97.62 128 VAL B CA 1
ATOM 2401 C C . VAL B 1 128 ? -4.582 -16.078 7.531 1 97.62 128 VAL B C 1
ATOM 2403 O O . VAL B 1 128 ? -3.852 -16.922 8.055 1 97.62 128 VAL B O 1
ATOM 2406 N N . GLY B 1 129 ? -5.578 -16.5 6.887 1 95.81 129 GLY B N 1
ATOM 2407 C CA . GLY B 1 129 ? -6.043 -17.875 6.867 1 95.81 129 GLY B CA 1
ATOM 2408 C C . GLY B 1 129 ? -5.332 -18.734 5.832 1 95.81 129 GLY B C 1
ATOM 2409 O O . GLY B 1 129 ? -5.539 -19.938 5.777 1 95.81 129 GLY B O 1
ATOM 2410 N N . ASN B 1 130 ? -4.527 -18.156 5.031 1 96.75 130 ASN B N 1
ATOM 2411 C CA . ASN B 1 130 ? -3.842 -18.875 3.965 1 96.75 130 ASN B CA 1
ATOM 2412 C C . ASN B 1 130 ? -2.465 -19.359 4.41 1 96.75 130 ASN B C 1
ATOM 2414 O O . ASN B 1 130 ? -1.443 -18.859 3.938 1 96.75 130 ASN B O 1
ATOM 2418 N N . ALA B 1 131 ? -2.43 -20.375 5.176 1 97.12 131 ALA B N 1
ATOM 2419 C CA . ALA B 1 131 ? -1.208 -20.906 5.781 1 97.12 131 ALA B CA 1
ATOM 2420 C C . ALA B 1 131 ? -0.241 -21.406 4.715 1 97.12 131 ALA B C 1
ATOM 2422 O O . ALA B 1 131 ? 0.977 -21.281 4.867 1 97.12 131 ALA B O 1
ATOM 2423 N N . ALA B 1 132 ? -0.785 -22.016 3.689 1 97.12 132 ALA B N 1
ATOM 2424 C CA . ALA B 1 132 ? 0.052 -22.578 2.627 1 97.12 132 ALA B CA 1
ATOM 2425 C C . ALA B 1 132 ? 0.92 -21.484 1.992 1 97.12 132 ALA B C 1
ATOM 2427 O O . ALA B 1 132 ? 2.135 -21.656 1.855 1 97.12 132 ALA B O 1
ATOM 2428 N N . SER B 1 133 ? 0.337 -20.391 1.641 1 98.19 133 SER B N 1
ATOM 2429 C CA . SER B 1 133 ? 1.096 -19.297 1.041 1 98.19 133 SER B CA 1
ATOM 2430 C C . SER B 1 133 ? 2.076 -18.688 2.041 1 98.19 133 SER B C 1
ATOM 2432 O O . SER B 1 133 ? 3.178 -18.281 1.668 1 98.19 133 SER B O 1
ATOM 2434 N N . GLN B 1 134 ? 1.695 -18.578 3.285 1 98.62 134 GLN B N 1
ATOM 2435 C CA . GLN B 1 134 ? 2.605 -18.094 4.316 1 98.62 134 GLN B CA 1
ATOM 2436 C C . GLN B 1 134 ? 3.855 -18.953 4.402 1 98.62 134 GLN B C 1
ATOM 2438 O O . GLN B 1 134 ? 4.977 -18.438 4.438 1 98.62 134 GLN B O 1
ATOM 2443 N N . ARG B 1 135 ? 3.648 -20.25 4.383 1 98.25 135 ARG B N 1
ATOM 2444 C CA . ARG B 1 135 ? 4.77 -21.172 4.449 1 98.25 135 ARG B CA 1
ATOM 2445 C C . ARG B 1 135 ? 5.695 -21.016 3.248 1 98.25 135 ARG B C 1
ATOM 2447 O O . ARG B 1 135 ? 6.918 -21.078 3.385 1 98.25 135 ARG B O 1
ATOM 2454 N N . VAL B 1 136 ? 5.125 -20.828 2.08 1 98.44 136 VAL B N 1
ATOM 2455 C CA . VAL B 1 136 ? 5.906 -20.609 0.868 1 98.44 136 VAL B CA 1
ATOM 2456 C C . VAL B 1 136 ? 6.863 -19.438 1.07 1 98.44 136 VAL B C 1
ATOM 2458 O O . VAL B 1 136 ? 8.07 -19.562 0.849 1 98.44 136 VAL B O 1
ATOM 2461 N N . LEU B 1 137 ? 6.363 -18.328 1.519 1 98.81 137 LEU B N 1
ATOM 2462 C CA . LEU B 1 137 ? 7.156 -17.109 1.664 1 98.81 137 LEU B CA 1
ATOM 2463 C C . LEU B 1 137 ? 8.227 -17.281 2.736 1 98.81 137 LEU B C 1
ATOM 2465 O O . LEU B 1 137 ? 9.375 -16.875 2.549 1 98.81 137 LEU B O 1
ATOM 2469 N N . GLU B 1 138 ? 7.812 -17.859 3.791 1 98.69 138 GLU B N 1
ATOM 2470 C CA . GLU B 1 138 ? 8.766 -18.078 4.871 1 98.69 138 GLU B CA 1
ATOM 2471 C C . GLU B 1 138 ? 9.906 -19 4.418 1 98.69 138 GLU B C 1
ATOM 2473 O O . GLU B 1 138 ? 11.07 -18.766 4.742 1 98.69 138 GLU B O 1
ATOM 2478 N N . LYS B 1 139 ? 9.57 -20.031 3.684 1 98.25 139 LYS B N 1
ATOM 2479 C CA . LYS B 1 139 ? 10.578 -20.953 3.178 1 98.25 139 LYS B CA 1
ATOM 2480 C C . LYS B 1 139 ? 11.555 -20.25 2.242 1 98.25 139 LYS B C 1
ATOM 2482 O O . LYS B 1 139 ? 12.734 -20.609 2.182 1 98.25 139 LYS B O 1
ATOM 2487 N N . VAL B 1 140 ? 11.062 -19.328 1.502 1 98.38 140 VAL B N 1
ATOM 2488 C CA . VAL B 1 140 ? 11.906 -18.594 0.554 1 98.38 140 VAL B CA 1
ATOM 2489 C C . VAL B 1 140 ? 12.836 -17.656 1.308 1 98.38 140 VAL B C 1
ATOM 2491 O O . VAL B 1 140 ? 13.953 -17.391 0.861 1 98.38 140 VAL B O 1
ATOM 2494 N N . GLY B 1 141 ? 12.391 -17.109 2.432 1 98.75 141 GLY B N 1
ATOM 2495 C CA . GLY B 1 141 ? 13.211 -16.203 3.217 1 98.75 141 GLY B CA 1
ATOM 2496 C C . GLY B 1 141 ? 12.547 -14.867 3.471 1 98.75 141 GLY B C 1
ATOM 2497 O O . GLY B 1 141 ? 13.164 -13.945 4 1 98.75 141 GLY B O 1
ATOM 2498 N N . TYR B 1 142 ? 11.297 -14.766 3.047 1 98.88 142 TYR B N 1
ATOM 2499 C CA . TYR B 1 142 ? 10.57 -13.539 3.363 1 98.88 142 TYR B CA 1
ATOM 2500 C C . TYR B 1 142 ? 10.406 -13.375 4.871 1 98.88 142 TYR B C 1
ATOM 2502 O O . TYR B 1 142 ? 10.258 -14.367 5.598 1 98.88 142 TYR B O 1
ATOM 2510 N N . LYS B 1 143 ? 10.391 -12.125 5.293 1 98.81 143 LYS B N 1
ATOM 2511 C CA . LYS B 1 143 ? 10.148 -11.812 6.699 1 98.81 143 LYS B CA 1
ATOM 2512 C C . LYS B 1 143 ? 8.711 -11.336 6.922 1 98.81 143 LYS B C 1
ATOM 2514 O O . LYS B 1 143 ? 8.172 -10.578 6.117 1 98.81 143 LYS B O 1
ATOM 2519 N N . ARG B 1 144 ? 8.109 -11.883 7.934 1 98.81 144 ARG B N 1
ATOM 2520 C CA . ARG B 1 144 ? 6.789 -11.414 8.359 1 98.81 144 ARG B CA 1
ATOM 2521 C C . ARG B 1 144 ? 6.887 -10.055 9.047 1 98.81 144 ARG B C 1
ATOM 2523 O O . ARG B 1 144 ? 7.574 -9.914 10.055 1 98.81 144 ARG B O 1
ATOM 2530 N N . GLU B 1 145 ? 6.191 -9.109 8.539 1 98.88 145 GLU B N 1
ATOM 2531 C CA . GLU B 1 145 ? 6.375 -7.758 9.07 1 98.88 145 GLU B CA 1
ATOM 2532 C C . GLU B 1 145 ? 5.207 -7.352 9.961 1 98.88 145 GLU B C 1
ATOM 2534 O O . GLU B 1 145 ? 5.312 -6.395 10.734 1 98.88 145 GLU B O 1
ATOM 2539 N N . GLY B 1 146 ? 4.105 -8.055 9.859 1 98.56 146 GLY B N 1
ATOM 2540 C CA . GLY B 1 146 ? 2.959 -7.789 10.719 1 98.56 146 GLY B CA 1
ATOM 2541 C C . GLY B 1 146 ? 1.637 -8.156 10.07 1 98.56 146 GLY B C 1
ATOM 2542 O O . GLY B 1 146 ? 1.607 -8.641 8.93 1 98.56 146 GLY B O 1
ATOM 2543 N N . ILE B 1 147 ? 0.613 -7.996 10.844 1 98.75 147 ILE B N 1
ATOM 2544 C CA . ILE B 1 147 ? -0.748 -8.227 10.375 1 98.75 147 ILE B CA 1
ATOM 2545 C C . ILE B 1 147 ? -1.437 -6.891 10.109 1 98.75 147 ILE B C 1
ATOM 2547 O O . ILE B 1 147 ? -1.444 -6.004 10.969 1 98.75 147 ILE B O 1
ATOM 2551 N N . LEU B 1 148 ? -1.9 -6.707 8.953 1 98.75 148 LEU B N 1
ATOM 2552 C CA . LEU B 1 148 ? -2.695 -5.555 8.539 1 98.75 148 LEU B CA 1
ATOM 2553 C C . LEU B 1 148 ? -4.184 -5.832 8.711 1 98.75 148 LEU B C 1
ATOM 2555 O O . LEU B 1 148 ? -4.754 -6.652 7.988 1 98.75 148 LEU B O 1
ATOM 2559 N N . ARG B 1 149 ? -4.82 -5.164 9.609 1 98.62 149 ARG B N 1
ATOM 2560 C CA . ARG B 1 149 ? -6.223 -5.406 9.938 1 98.62 149 ARG B CA 1
ATOM 2561 C C . ARG B 1 149 ? -7.141 -4.828 8.867 1 98.62 149 ARG B C 1
ATOM 2563 O O . ARG B 1 149 ? -6.93 -3.705 8.398 1 98.62 149 ARG B O 1
ATOM 2570 N N . ASN B 1 150 ? -8.156 -5.645 8.445 1 97.69 150 ASN B N 1
ATOM 2571 C CA . ASN B 1 150 ? -9.156 -5.18 7.496 1 97.69 150 ASN B CA 1
ATOM 2572 C C . ASN B 1 150 ? -8.508 -4.555 6.262 1 97.69 150 ASN B C 1
ATOM 2574 O O . ASN B 1 150 ? -8.938 -3.5 5.793 1 97.69 150 ASN B O 1
ATOM 2578 N N . TYR B 1 151 ? -7.578 -5.215 5.707 1 97.81 151 TYR B N 1
ATOM 2579 C CA . TYR B 1 151 ? -6.723 -4.602 4.695 1 97.81 151 TYR B CA 1
ATOM 2580 C C . TYR B 1 151 ? -7.297 -4.809 3.299 1 97.81 151 TYR B C 1
ATOM 2582 O O . TYR B 1 151 ? -7.125 -3.963 2.418 1 97.81 151 TYR B O 1
ATOM 2590 N N . LEU B 1 152 ? -7.93 -5.852 3.068 1 95.12 152 LEU B N 1
ATOM 2591 C CA . LEU B 1 152 ? -8.492 -6.188 1.767 1 95.12 152 LEU B CA 1
ATOM 2592 C C . LEU B 1 152 ? -9.984 -6.496 1.882 1 95.12 152 LEU B C 1
ATOM 2594 O O . LEU B 1 152 ? -10.43 -7.043 2.891 1 95.12 152 LEU B O 1
ATOM 2598 N N . PHE B 1 153 ? -10.75 -6.07 0.841 1 94.31 153 PHE B N 1
ATOM 2599 C CA . PHE B 1 153 ? -12.109 -6.555 0.652 1 94.31 153 PHE B CA 1
ATOM 2600 C C . PHE B 1 153 ? -12.156 -7.645 -0.414 1 94.31 153 PHE B C 1
ATOM 2602 O O . PHE B 1 153 ? -11.898 -7.379 -1.59 1 94.31 153 PHE B O 1
ATOM 2609 N N . ASN B 1 154 ? -12.367 -8.781 0.009 1 94.38 154 ASN B N 1
ATOM 2610 C CA . ASN B 1 154 ? -12.312 -9.93 -0.891 1 94.38 154 ASN B CA 1
ATOM 2611 C C . ASN B 1 154 ? -13.523 -10.844 -0.713 1 94.38 154 ASN B C 1
ATOM 2613 O O . ASN B 1 154 ? -13.82 -11.281 0.401 1 94.38 154 ASN B O 1
ATOM 2617 N N . LYS B 1 155 ? -14.234 -10.984 -1.879 1 93.38 155 LYS B N 1
ATOM 2618 C CA . LYS B 1 155 ? -15.391 -11.883 -1.94 1 93.38 155 LYS B CA 1
ATOM 2619 C C . LYS B 1 155 ? -16.375 -11.578 -0.824 1 93.38 155 LYS B C 1
ATOM 2621 O O . LYS B 1 155 ? -16.812 -12.484 -0.11 1 93.38 155 LYS B O 1
ATOM 2626 N N . GLY B 1 156 ? -16.641 -10.375 -0.583 1 92.12 156 GLY B N 1
ATOM 2627 C CA . GLY B 1 156 ? -17.766 -9.906 0.209 1 92.12 156 GLY B CA 1
ATOM 2628 C C . GLY B 1 156 ? -17.406 -9.633 1.658 1 92.12 156 GLY B C 1
ATOM 2629 O O . GLY B 1 156 ? -18.266 -9.312 2.469 1 92.12 156 GLY B O 1
ATOM 2630 N N . ARG B 1 157 ? -16.188 -9.75 1.978 1 93.88 157 ARG B N 1
ATOM 2631 C CA . ARG B 1 157 ? -15.844 -9.5 3.375 1 93.88 157 ARG B CA 1
ATOM 2632 C C . ARG B 1 157 ? -14.453 -8.883 3.5 1 93.88 157 ARG B C 1
ATOM 2634 O O . ARG B 1 157 ? -13.609 -9.047 2.613 1 93.88 157 ARG B O 1
ATOM 2641 N N . MET B 1 158 ? -14.25 -8.188 4.668 1 95.81 158 MET B N 1
ATOM 2642 C CA . MET B 1 158 ? -12.93 -7.66 5.004 1 95.81 158 MET B CA 1
ATOM 2643 C C . MET B 1 158 ? -12 -8.781 5.461 1 95.81 158 MET B C 1
ATOM 2645 O O . MET B 1 158 ? -12.422 -9.695 6.168 1 95.81 158 MET B O 1
ATOM 2649 N N . ARG B 1 159 ? -10.734 -8.641 5.039 1 96.19 159 ARG B N 1
ATOM 2650 C CA . ARG B 1 159 ? -9.75 -9.656 5.383 1 96.19 159 ARG B CA 1
ATOM 2651 C C . ARG B 1 159 ? -8.523 -9.031 6.035 1 96.19 159 ARG B C 1
ATOM 2653 O O . ARG B 1 159 ? -8.008 -8.016 5.559 1 96.19 159 ARG B O 1
ATOM 2660 N N . ASP B 1 160 ? -8.148 -9.695 7.164 1 98.06 160 ASP B N 1
ATOM 2661 C CA . ASP B 1 160 ? -6.812 -9.422 7.684 1 98.06 160 ASP B CA 1
ATOM 2662 C C . ASP B 1 160 ? -5.734 -10.047 6.801 1 98.06 160 ASP B C 1
ATOM 2664 O O . ASP B 1 160 ? -5.906 -11.164 6.305 1 98.06 160 ASP B O 1
ATOM 2668 N N . THR B 1 161 ? -4.656 -9.328 6.699 1 98.19 161 THR B N 1
ATOM 2669 C CA . THR B 1 161 ? -3.621 -9.742 5.758 1 98.19 161 THR B CA 1
ATOM 2670 C C . THR B 1 161 ? -2.244 -9.695 6.418 1 98.19 161 THR B C 1
ATOM 2672 O O . THR B 1 161 ? -1.93 -8.75 7.141 1 98.19 161 THR B O 1
ATOM 2675 N N . VAL B 1 162 ? -1.459 -10.711 6.203 1 98.81 162 VAL B N 1
ATOM 2676 C CA . VAL B 1 162 ? -0.074 -10.711 6.664 1 98.81 162 VAL B CA 1
ATOM 2677 C C . VAL B 1 162 ? 0.819 -10.047 5.617 1 98.81 162 VAL B C 1
ATOM 2679 O O . VAL B 1 162 ? 0.736 -10.367 4.43 1 98.81 162 VAL B O 1
ATOM 2682 N N . MET B 1 163 ? 1.61 -9.148 6.07 1 98.88 163 MET B N 1
ATOM 2683 C CA . MET B 1 163 ? 2.602 -8.523 5.203 1 98.88 163 MET B CA 1
ATOM 2684 C C . MET B 1 163 ? 3.945 -9.234 5.305 1 98.88 163 MET B C 1
ATOM 2686 O O . MET B 1 163 ? 4.504 -9.367 6.395 1 98.88 163 MET B O 1
ATOM 2690 N N . TYR B 1 164 ? 4.406 -9.734 4.172 1 98.94 164 TYR B N 1
ATOM 2691 C CA . TYR B 1 164 ? 5.75 -10.289 4.031 1 98.94 164 TYR B CA 1
ATOM 2692 C C . TYR B 1 164 ? 6.609 -9.406 3.135 1 98.94 164 TYR B C 1
ATOM 2694 O O . TYR B 1 164 ? 6.102 -8.773 2.205 1 98.94 164 TYR B O 1
ATOM 2702 N N . SER B 1 165 ? 7.863 -9.422 3.416 1 98.88 165 SER B N 1
ATOM 2703 C CA . SER B 1 165 ? 8.75 -8.703 2.51 1 98.88 165 SER B CA 1
ATOM 2704 C C . SER B 1 165 ? 10.086 -9.43 2.352 1 98.88 165 SER B C 1
ATOM 2706 O O . SER B 1 165 ? 10.453 -10.242 3.195 1 98.88 165 SER B O 1
ATOM 2708 N N . PHE B 1 166 ? 10.742 -9.242 1.292 1 98.88 166 PHE B N 1
ATOM 2709 C CA . PHE B 1 166 ? 12.109 -9.609 0.946 1 98.88 166 PHE B CA 1
ATOM 2710 C C . PHE B 1 166 ? 12.859 -8.406 0.385 1 98.88 166 PHE B C 1
ATOM 2712 O O . PHE B 1 166 ? 12.5 -7.875 -0.666 1 98.88 166 PHE B O 1
ATOM 2719 N N . ILE B 1 167 ? 13.875 -7.926 1.13 1 98.69 167 ILE B N 1
ATOM 2720 C CA . ILE B 1 167 ? 14.586 -6.75 0.648 1 98.69 167 ILE B CA 1
ATOM 2721 C C . ILE B 1 167 ? 15.906 -7.172 0.008 1 98.69 167 ILE B C 1
ATOM 2723 O O . ILE B 1 167 ? 16.359 -8.297 0.203 1 98.69 167 ILE B O 1
ATOM 2727 N N . SER B 1 168 ? 16.562 -6.301 -0.722 1 97.06 168 SER B N 1
ATOM 2728 C CA . SER B 1 168 ? 17.703 -6.59 -1.586 1 97.06 168 SER B CA 1
ATOM 2729 C C . SER B 1 168 ? 18.891 -7.121 -0.782 1 97.06 168 SER B C 1
ATOM 2731 O O . SER B 1 168 ? 19.766 -7.789 -1.329 1 97.06 168 SER B O 1
ATOM 2733 N N . THR B 1 169 ? 18.938 -6.949 0.506 1 97.56 169 THR B N 1
ATOM 2734 C CA . THR B 1 169 ? 20.062 -7.371 1.323 1 97.56 169 THR B CA 1
ATOM 2735 C C . THR B 1 169 ? 19.75 -8.68 2.045 1 97.56 169 THR B C 1
ATOM 2737 O O . THR B 1 169 ? 20.594 -9.203 2.783 1 97.56 169 THR B O 1
ATOM 2740 N N . ASP B 1 170 ? 18.609 -9.172 1.871 1 98.38 170 ASP B N 1
ATOM 2741 C CA . ASP B 1 170 ? 18.234 -10.43 2.506 1 98.38 170 ASP B CA 1
ATOM 2742 C C . ASP B 1 170 ? 18.891 -11.617 1.806 1 98.38 170 ASP B C 1
ATOM 2744 O O . ASP B 1 170 ? 19.344 -11.492 0.669 1 98.38 170 ASP B O 1
ATOM 2748 N N . ALA B 1 171 ? 18.859 -12.742 2.496 1 98 171 ALA B N 1
ATOM 2749 C CA . ALA B 1 171 ? 19.328 -14 1.923 1 98 171 ALA B CA 1
ATOM 2750 C C . ALA B 1 171 ? 18.172 -14.977 1.722 1 98 171 ALA B C 1
ATOM 2752 O O . ALA B 1 171 ? 17.266 -15.055 2.553 1 98 171 ALA B O 1
ATOM 2753 N N . PHE B 1 172 ? 18.281 -15.719 0.636 1 97.19 172 PHE B N 1
ATOM 2754 C CA . PHE B 1 172 ? 17.328 -16.797 0.424 1 97.19 172 PHE B CA 1
ATOM 2755 C C . PHE B 1 172 ? 17.594 -17.953 1.375 1 97.19 172 PHE B C 1
ATOM 2757 O O . PHE B 1 172 ? 18.75 -18.25 1.702 1 97.19 172 PHE B O 1
ATOM 2764 N N . LEU B 1 173 ? 16.609 -18.594 1.905 1 94.12 173 LEU B N 1
ATOM 2765 C CA . LEU B 1 173 ? 16.766 -19.75 2.783 1 94.12 173 LEU B CA 1
ATOM 2766 C C . LEU B 1 173 ? 16.656 -21.047 1.995 1 94.12 173 LEU B C 1
ATOM 2768 O O . LEU B 1 173 ? 17.125 -22.094 2.445 1 94.12 173 LEU B O 1
ATOM 2772 N N . PHE B 1 174 ? 15.93 -21 0.951 1 85.06 174 PHE B N 1
ATOM 2773 C CA . PHE B 1 174 ? 15.828 -22.125 0.045 1 85.06 174 PHE B CA 1
ATOM 2774 C C . PHE B 1 174 ? 16.359 -21.781 -1.335 1 85.06 174 PHE B C 1
ATOM 2776 O O . PHE B 1 174 ? 16.312 -20.625 -1.749 1 85.06 174 PHE B O 1
#

Solvent-accessible surface area (backbone atoms only — not comparable to full-atom values): 18793 Å² total; per-residue (Å²): 124,83,74,63,70,70,64,48,75,43,73,60,52,80,87,44,48,72,48,51,44,61,33,48,43,28,60,80,54,26,69,82,46,92,51,73,49,51,90,45,70,66,58,49,49,50,44,38,65,70,55,34,58,75,32,84,46,37,22,26,31,26,48,89,87,35,56,47,32,36,36,37,58,49,59,52,84,52,77,52,40,34,31,27,29,42,48,45,73,49,58,23,68,93,50,62,94,52,56,51,65,34,49,44,50,42,52,48,50,55,48,44,54,71,68,39,82,70,34,42,22,40,28,36,79,38,50,70,83,44,56,69,62,52,51,33,41,49,49,29,40,35,42,80,36,36,56,40,72,49,54,34,54,48,96,90,38,72,31,43,26,33,37,32,36,42,45,77,85,61,64,70,71,98,124,83,74,61,71,71,64,47,75,42,73,59,52,79,87,44,49,71,48,52,44,59,33,48,44,28,59,79,52,26,67,84,46,92,53,74,49,49,90,43,71,66,59,51,50,50,45,36,64,71,55,34,60,76,32,85,46,38,22,25,29,26,48,89,87,36,55,46,33,37,36,36,58,50,59,52,84,52,78,53,42,33,32,27,29,42,47,48,73,50,57,23,68,92,49,63,94,51,56,52,64,33,49,44,49,43,52,49,51,54,47,44,54,71,69,39,81,70,35,42,22,41,28,35,79,38,50,68,84,44,57,68,62,51,51,34,40,48,51,30,41,36,43,78,37,34,56,40,72,49,54,37,52,48,96,89,38,73,32,44,27,32,38,31,37,42,43,76,84,62,64,72,70,99

pLDDT: mean 95.55, std 8.93, range [34.19, 98.94]

Radius of gyration: 22.71 Å; Cα contacts (8 Å, |Δi|>4): 683; chains: 2; bounding box: 38×69×56 Å

Sequence (348 aa):
MAAVEEVILRRFELSDLEYYWIWASDTRVTATCSWEAYTSMDELQRFMEEMVLPNPWFRAIVVGGRPVGAVTLKVPEDASERCRGELGYVVAYEWWGKGVATAAVRTATEAALAEVEGLERVEALVEVGNAASQRVLEKVGYKREGILRNYLFNKGRMRDTVMYSFISTDAFLFMAAVEEVILRRFELSDLEYYWIWASDTRVTATCSWEAYTSMDELQRFMEEMVLPNPWFRAIVVGGRPVGAVTLKVPEDASERCRGELGYVVAYEWWGKGVATAAVRTATEAALAEVEGLERVEALVEVGNAASQRVLEKVGYKREGILRNYLFNKGRMRDTVMYSFISTDAFLF

Secondary structure (DSSP, 8-state):
------EEEEE--GGGHHHHHHHHT-HHHHTTSSSPPP--HHHHHHHIIIIITT-TT-EEEEETTEEEEEEEEE--SSGGGTTEEEEEEEE-GGGTTTTHHHHHHHHHHHHHHHHSTT--EEEEEEETT-HHHHHHHHHHTPEEEEEEEEEEEETTEEEEEEEEEEETT-----/------EEEEE--GGGHHHHHHHHT-HHHHTTSSSPPP--HHHHHHHIIIIITT-TT-EEEEETTEEEEEEEEE--SSGGGTTEEEEEEEE-GGGTTTTHHHHHHHHHHHHHHHHSTT--EEEEEEETT-HHHHHHHHHHTPEEEEEEEEEEEETTEEEEEEEEEEETT-----

Nearest PDB structures (foldseek):
  2ge3-assembly1_B  TM=7.719E-01  e=2.361E-13  Agrobacterium tumefaciens
  1vhs-assembly1_A  TM=7.634E-01  e=3.802E-11  Bacillus subtilis
  3tcv-assembly1_A  TM=8.038E-01  e=1.228E-10  Brucella abortus 2308
  3owc-assembly2_B  TM=7.961E-01  e=9.255E-10  Pseudomonas aeruginosa PAO1
  3shp-assembly1_A  TM=5.814E-01  e=3.476E-07  Sphaerobacter thermophilus DSM 20745

Organism: Vanilla planifolia (NCBI:txid51239)

Foldseek 3Di:
DPDQADKDKFADDLVLLVLVLQQLQDQVQCVFPQDGRDDDSVVSSVCCVVPRRVARQFIFTDGPRHGFKTKHWDADPDPVGNQEIEIDMTGHPVCQPVCSLLNVVLNSVVCCLVPRPNHFKYKYKGFPPCVSVVVSCVQQFWDWDDKDFQPDDGPHDGTIIIMTMDGPPTDTND/DPDQADKDKFADDLVLLVLVLQQLQDQVQCVFPQDGRDDDSVVSSVCCVPPRRVAGQFIFTDGPRHGFKTKHWDADPDPVGNQEIEIDMTGRPVCQPVCSLLNVVLNSVVCCLVPRPNHFKYKYKGFPPCVSVVVSCVQQFWDWDDKDFQPDDGPHDGTIIIMTMDGPPTDTND